Protein AF-A0A496XST9-F1 (afdb_monomer_lite)

Sequence (222 aa):
MSAGLYNLESKEFIEISNGFIIGKGDEVDLSVAGEVEQKQAQFHVLDTGTYLLNLKTKNDVLVNMKRLPERFIIPLEDYSLVTIGEDSFIFSLHGTPKNFKINEIIESYQESAASDYDPEKLKTANLIQDEIDKLNSGLPDYLKNAEDIKVQVNDLLAKRKTYEEQIKKIGSEIEDLKEKFEANKEEINPIAKAIKAKKKDLAKILKELSHETGSSKLELDL

Foldseek 3Di:
DDAADAADPVQAGDDDPDDDFDDRDQKGFDFDDDPDTDGQWMWGQDPVAIKIFGCDDPWFWDWQNHTADHRDMDGDDAQIWIDTHHDIYGDHDDHDDDPDDPVNVVVVCVVVCVVPDDVVVVVVVVVVVVVVVVVVVCVVVVVVVVVVVVVVVVVVVVVVVVVVVVVVVVVVVVVVVVVVVVVVVVVVVVVVVVVVVVVVVVVVVVVVVCVVVVPPDDDDPD

Structure (mmCIF, N/CA/C/O backbone):
data_AF-A0A496XST9-F1
#
_entry.id   AF-A0A496XST9-F1
#
loop_
_atom_site.group_PDB
_atom_site.id
_atom_site.type_symbol
_atom_site.label_atom_id
_atom_site.label_alt_id
_atom_site.label_comp_id
_atom_site.label_asym_id
_atom_site.label_entity_id
_atom_site.label_seq_id
_atom_site.pdbx_PDB_ins_code
_atom_site.Cartn_x
_atom_site.Cartn_y
_atom_site.Cartn_z
_atom_site.occupancy
_atom_site.B_iso_or_equiv
_atom_site.auth_seq_id
_atom_site.auth_comp_id
_atom_site.auth_asym_id
_atom_site.auth_atom_id
_atom_site.pdbx_PDB_model_num
ATOM 1 N N . MET A 1 1 ? 14.292 12.100 -45.222 1.00 28.16 1 MET A N 1
ATOM 2 C CA . MET A 1 1 ? 15.593 11.545 -44.801 1.00 28.16 1 MET A CA 1
ATOM 3 C C . MET A 1 1 ? 16.566 11.777 -45.937 1.00 28.16 1 MET A C 1
ATOM 5 O O . MET A 1 1 ? 16.327 11.274 -47.027 1.00 28.16 1 MET A O 1
ATOM 9 N N . SER A 1 2 ? 17.577 12.604 -45.711 1.00 28.83 2 SER A N 1
ATOM 10 C CA . SER A 1 2 ? 18.656 12.916 -46.651 1.00 28.83 2 SER A CA 1
ATOM 11 C C . SER A 1 2 ? 19.949 12.285 -46.125 1.00 28.83 2 SER A C 1
ATOM 13 O O . SER A 1 2 ? 20.205 12.315 -44.923 1.00 28.83 2 SER A O 1
ATOM 15 N N . ALA A 1 3 ? 20.730 11.669 -47.013 1.00 29.78 3 ALA A N 1
ATOM 16 C CA . ALA A 1 3 ? 22.009 11.030 -46.701 1.00 29.78 3 ALA A CA 1
ATOM 17 C C . ALA A 1 3 ? 23.140 11.778 -47.422 1.00 29.78 3 ALA A C 1
ATOM 19 O O . ALA A 1 3 ? 22.961 12.183 -48.571 1.00 29.78 3 ALA A O 1
ATOM 20 N N . GLY A 1 4 ? 24.272 11.976 -46.745 1.00 36.62 4 GLY A N 1
ATOM 21 C CA . GLY A 1 4 ? 25.483 12.593 -47.296 1.00 36.62 4 GLY A CA 1
ATOM 22 C C . GLY A 1 4 ? 26.640 11.592 -47.366 1.00 36.62 4 GLY A C 1
ATOM 23 O O . GLY A 1 4 ? 26.646 10.609 -46.630 1.00 36.62 4 GLY A O 1
ATOM 24 N N . LEU A 1 5 ? 27.608 11.838 -48.253 1.00 37.28 5 LEU A N 1
ATOM 25 C CA . LEU A 1 5 ? 28.768 10.968 -48.494 1.00 37.28 5 LEU A CA 1
ATOM 26 C C . LEU A 1 5 ? 30.071 11.773 -48.449 1.00 37.28 5 LEU A C 1
ATOM 28 O O . LEU A 1 5 ? 30.187 12.768 -49.158 1.00 37.28 5 LEU A O 1
ATOM 32 N N . TYR A 1 6 ? 31.036 11.318 -47.642 1.00 38.25 6 TYR A N 1
ATOM 33 C CA . TYR A 1 6 ? 32.408 11.839 -47.559 1.00 38.25 6 TYR A CA 1
ATOM 34 C C . TYR A 1 6 ? 33.300 11.271 -48.673 1.00 38.25 6 TYR A C 1
ATOM 36 O O . TYR A 1 6 ? 32.964 10.268 -49.301 1.00 38.25 6 TYR A O 1
ATOM 44 N N . ASN A 1 7 ? 34.439 11.915 -48.937 1.00 39.34 7 ASN A N 1
ATOM 45 C CA . ASN A 1 7 ? 35.528 11.337 -49.720 1.00 39.34 7 ASN A CA 1
ATOM 46 C C . ASN A 1 7 ? 36.900 11.688 -49.106 1.00 39.34 7 ASN A C 1
ATOM 48 O O . ASN A 1 7 ? 37.395 12.809 -49.226 1.00 39.34 7 ASN A O 1
ATOM 52 N N . LEU A 1 8 ? 37.526 10.674 -48.499 1.00 38.12 8 LEU A N 1
ATOM 53 C CA . LEU A 1 8 ? 38.849 10.716 -47.862 1.00 38.12 8 LEU A CA 1
ATOM 54 C C . LEU A 1 8 ? 40.034 11.006 -48.778 1.00 38.12 8 LEU A C 1
ATOM 56 O O . LEU A 1 8 ? 40.987 11.618 -48.306 1.00 38.12 8 LEU A O 1
ATOM 60 N N . GLU A 1 9 ? 40.024 10.614 -50.049 1.00 35.72 9 GLU A N 1
ATOM 61 C CA . GLU A 1 9 ? 41.247 10.714 -50.856 1.00 35.72 9 GLU A CA 1
ATOM 62 C C . GLU A 1 9 ? 41.509 12.120 -51.390 1.00 35.72 9 GLU A C 1
ATOM 64 O O . GLU A 1 9 ? 42.663 12.533 -51.478 1.00 35.72 9 GLU A O 1
ATOM 69 N N . SER A 1 10 ? 40.466 12.879 -51.726 1.00 40.47 10 SER A N 1
ATOM 70 C CA . SER A 1 10 ? 40.647 14.243 -52.239 1.00 40.47 10 SER A CA 1
ATOM 71 C C . SER A 1 10 ? 40.465 15.324 -51.178 1.00 40.47 10 SER A C 1
ATOM 73 O O . SER A 1 10 ? 40.676 16.492 -51.488 1.00 40.47 10 SER A O 1
ATOM 75 N N . LYS A 1 11 ? 40.060 14.964 -49.948 1.00 41.53 11 LYS A N 1
ATOM 76 C CA . LYS A 1 11 ? 39.541 15.913 -48.943 1.00 41.53 11 LYS A CA 1
ATOM 77 C C . LYS A 1 11 ? 38.477 16.862 -49.531 1.00 41.53 11 LYS A C 1
ATOM 79 O O . LYS A 1 11 ? 38.367 18.018 -49.127 1.00 41.53 11 LYS A O 1
ATOM 84 N N . GLU A 1 12 ? 37.708 16.391 -50.514 1.00 36.72 12 GLU A N 1
ATOM 85 C CA . GLU A 1 12 ? 36.689 17.177 -51.215 1.00 36.72 12 GLU A CA 1
ATOM 86 C C . GLU A 1 12 ? 35.392 16.380 -51.343 1.00 36.72 12 GLU A C 1
ATOM 88 O O . GLU A 1 12 ? 35.401 15.187 -51.643 1.00 36.72 12 GLU A O 1
ATOM 93 N N . PHE A 1 13 ? 34.270 17.073 -51.169 1.00 50.44 13 PHE A N 1
ATOM 94 C CA . PHE A 1 13 ? 32.920 16.534 -51.298 1.00 50.44 13 PHE A CA 1
ATOM 95 C C . PHE A 1 13 ? 32.220 17.104 -52.533 1.00 50.44 13 PHE A C 1
ATOM 97 O O . PHE A 1 13 ? 32.500 18.231 -52.941 1.00 50.44 13 PHE A O 1
ATOM 104 N N . ILE A 1 14 ? 31.285 16.338 -53.104 1.00 40.72 14 ILE A N 1
ATOM 105 C CA . ILE A 1 14 ? 30.553 16.672 -54.335 1.00 40.72 14 ILE A CA 1
ATOM 106 C C . ILE A 1 14 ? 29.081 16.967 -54.011 1.00 40.72 14 ILE A C 1
ATOM 108 O O . ILE A 1 14 ? 28.437 16.229 -53.269 1.00 40.72 14 ILE A O 1
ATOM 112 N N . GLU A 1 15 ? 28.558 18.046 -54.593 1.00 37.59 15 GLU A N 1
ATOM 113 C CA . GLU A 1 15 ? 27.173 18.506 -54.460 1.00 37.59 15 GLU A CA 1
ATOM 114 C C . GLU A 1 15 ? 26.175 17.546 -55.132 1.00 37.59 15 GLU A C 1
ATOM 116 O O . GLU A 1 15 ? 26.321 17.208 -56.308 1.00 37.59 15 GLU A O 1
ATOM 121 N N . ILE A 1 16 ? 25.109 17.169 -54.416 1.00 39.38 16 ILE A N 1
ATOM 122 C CA . ILE A 1 16 ? 23.887 16.628 -55.022 1.00 39.38 16 ILE A CA 1
ATOM 123 C C . ILE A 1 16 ? 22.711 17.451 -54.494 1.00 39.38 16 ILE A C 1
ATOM 125 O O . ILE A 1 16 ? 22.547 17.648 -53.293 1.00 39.38 16 ILE A O 1
ATOM 129 N N . SER A 1 17 ? 21.926 17.993 -55.414 1.00 32.75 17 SER A N 1
ATOM 130 C CA . SER A 1 17 ? 20.903 19.010 -55.187 1.00 32.75 17 SER A CA 1
ATOM 131 C C . SER A 1 17 ? 19.841 18.564 -54.167 1.00 32.75 17 SER A C 1
ATOM 1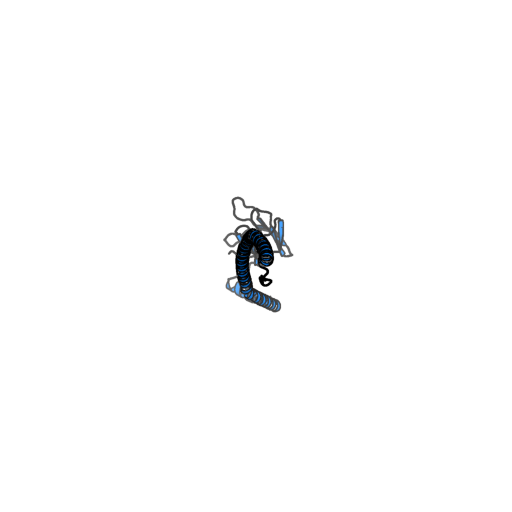33 O O . SER A 1 17 ? 19.004 17.734 -54.512 1.00 32.75 17 SER A O 1
ATOM 135 N N . ASN A 1 18 ? 19.901 19.082 -52.926 1.00 31.33 18 ASN A N 1
ATOM 136 C CA . ASN A 1 18 ? 18.793 19.304 -51.962 1.00 31.33 18 ASN A CA 1
ATOM 137 C C . ASN A 1 18 ? 19.301 19.601 -50.524 1.00 31.33 18 ASN A C 1
ATOM 139 O O . ASN A 1 18 ? 18.927 18.921 -49.572 1.00 31.33 18 ASN A O 1
ATOM 143 N N . GLY A 1 19 ? 20.106 20.658 -50.355 1.00 34.69 19 GLY A N 1
ATOM 144 C CA . GLY A 1 19 ? 20.345 21.268 -49.034 1.00 34.69 19 GLY A CA 1
ATOM 145 C C . GLY A 1 19 ? 21.447 20.625 -48.186 1.00 34.69 19 GLY A C 1
ATOM 146 O O . GLY A 1 19 ? 21.177 20.099 -47.112 1.00 34.69 19 GLY A O 1
ATOM 147 N N . PHE A 1 20 ? 22.699 20.722 -48.636 1.00 41.59 20 PHE A N 1
ATOM 148 C CA . PHE A 1 20 ? 23.878 20.251 -47.899 1.00 41.59 20 PHE A CA 1
ATOM 149 C C . PHE A 1 20 ? 24.873 21.395 -47.654 1.00 41.59 20 PHE A C 1
ATOM 151 O O . PHE A 1 20 ? 24.931 22.341 -48.440 1.00 41.59 20 PHE A O 1
ATOM 158 N N . ILE A 1 21 ? 25.656 21.305 -46.572 1.00 41.12 21 ILE A N 1
ATOM 159 C CA . ILE A 1 21 ? 26.628 22.330 -46.156 1.00 41.12 21 ILE A CA 1
ATOM 160 C C . ILE A 1 21 ? 28.059 21.907 -46.494 1.00 41.12 21 ILE A C 1
ATOM 162 O O . ILE A 1 21 ? 28.440 20.749 -46.344 1.00 41.12 21 ILE A O 1
ATOM 166 N N . ILE A 1 22 ? 28.817 22.895 -46.975 1.00 41.94 22 ILE A N 1
ATOM 167 C CA . ILE A 1 22 ? 30.141 22.829 -47.600 1.00 41.94 22 ILE A CA 1
ATOM 168 C C . ILE A 1 22 ? 31.227 23.212 -46.585 1.00 41.94 22 ILE A C 1
ATOM 170 O O . ILE A 1 22 ? 31.054 24.171 -45.835 1.00 41.94 22 ILE A O 1
ATOM 174 N N . GLY A 1 23 ? 32.405 22.586 -46.663 1.00 35.81 23 GLY A N 1
ATOM 175 C CA . GLY A 1 23 ? 33.640 23.190 -46.156 1.00 35.81 23 GLY A CA 1
ATOM 176 C C . GLY A 1 23 ? 34.895 22.626 -46.827 1.00 35.81 23 GLY A C 1
ATOM 177 O O . GLY A 1 23 ? 34.955 21.445 -47.157 1.00 35.81 23 GLY A O 1
ATOM 178 N N . LYS A 1 24 ? 35.884 23.496 -47.066 1.00 35.47 24 LYS A N 1
ATOM 179 C CA . LYS A 1 24 ? 37.247 23.144 -47.492 1.00 35.47 24 LYS A CA 1
ATOM 180 C C . LYS A 1 24 ? 38.146 23.128 -46.257 1.00 35.47 24 LYS A C 1
ATOM 182 O O . LYS A 1 24 ? 38.337 24.184 -45.659 1.00 35.47 24 LYS A O 1
ATOM 187 N N . GLY A 1 25 ? 38.750 21.983 -45.945 1.00 46.56 25 GLY A N 1
ATOM 188 C CA . GLY A 1 25 ? 39.753 21.847 -44.883 1.00 46.56 25 GLY A CA 1
ATOM 189 C C . GLY A 1 25 ? 39.414 20.767 -43.858 1.00 46.56 25 GLY A C 1
ATOM 190 O O . GLY A 1 25 ? 38.419 20.062 -43.993 1.00 46.56 25 GLY A O 1
ATOM 191 N N . ASP A 1 26 ? 40.253 20.657 -42.828 1.00 48.06 26 ASP A N 1
ATOM 192 C CA . ASP A 1 26 ? 40.080 19.718 -41.708 1.00 48.06 26 ASP A CA 1
ATOM 193 C C . ASP A 1 26 ? 38.918 20.131 -40.769 1.00 48.06 26 ASP A C 1
ATOM 195 O O . ASP A 1 26 ? 38.627 19.448 -39.788 1.00 48.06 26 ASP A O 1
ATOM 199 N N . GLU A 1 27 ? 38.224 21.235 -41.083 1.00 51.59 27 GLU A N 1
ATOM 200 C CA . GLU A 1 27 ? 37.068 21.748 -40.350 1.00 51.59 27 GLU A CA 1
ATOM 201 C C . GLU A 1 27 ? 35.921 22.155 -41.293 1.00 51.59 27 GLU A C 1
ATOM 203 O O . GLU A 1 27 ? 36.142 22.794 -42.326 1.00 51.59 27 GLU A O 1
ATOM 208 N N . VAL A 1 28 ? 34.679 21.831 -40.916 1.00 59.75 28 VAL A N 1
ATOM 209 C CA . VAL A 1 28 ? 33.458 22.263 -41.622 1.00 59.75 28 VAL A CA 1
ATOM 210 C C . VAL A 1 28 ? 32.441 22.803 -40.625 1.00 59.75 28 VAL A C 1
ATOM 212 O O . VAL A 1 28 ? 32.070 22.113 -39.677 1.00 59.75 28 VAL A O 1
ATOM 215 N N . ASP A 1 29 ? 31.956 24.021 -40.857 1.00 59.69 29 ASP A N 1
ATOM 216 C CA . ASP A 1 29 ? 30.912 24.633 -40.034 1.00 59.69 29 ASP A CA 1
ATOM 217 C C . ASP A 1 29 ? 29.521 24.197 -40.497 1.00 59.69 29 ASP A C 1
ATOM 219 O O . ASP A 1 29 ? 29.204 24.269 -41.681 1.00 59.69 29 ASP A O 1
ATOM 223 N N . LEU A 1 30 ? 28.661 23.819 -39.556 1.00 59.56 30 LEU A N 1
ATOM 224 C CA . LEU A 1 30 ? 27.255 23.514 -39.787 1.00 59.56 30 LEU A CA 1
ATOM 225 C C . LEU A 1 30 ? 26.373 24.676 -39.347 1.00 59.56 30 LEU A C 1
ATOM 227 O O . LEU A 1 30 ? 26.425 25.125 -38.199 1.00 59.56 30 LEU A O 1
ATOM 231 N N . SER A 1 31 ? 25.528 25.129 -40.264 1.00 55.69 31 SER A N 1
ATOM 232 C CA . SER A 1 31 ? 24.522 26.169 -40.043 1.00 55.69 31 SER A CA 1
ATOM 233 C C . SER A 1 31 ? 23.127 25.599 -40.306 1.00 55.69 31 SER A C 1
ATOM 235 O O . SER A 1 31 ? 22.985 24.583 -40.968 1.00 55.69 31 SER A O 1
ATOM 237 N N . VAL A 1 32 ? 22.083 26.221 -39.774 1.00 54.41 32 VAL A N 1
ATOM 238 C CA . VAL A 1 32 ? 20.689 25.872 -40.099 1.00 54.41 32 VAL A CA 1
ATOM 239 C C . VAL A 1 32 ? 20.029 27.119 -40.676 1.00 54.41 32 VAL A C 1
ATOM 241 O O . VAL A 1 32 ? 20.374 28.233 -40.271 1.00 54.41 32 VAL A O 1
ATOM 244 N N . ALA A 1 33 ? 19.117 26.949 -41.634 1.00 45.56 33 ALA A N 1
ATOM 245 C CA . ALA A 1 33 ? 18.432 28.063 -42.283 1.00 45.56 33 ALA A CA 1
ATOM 246 C C . ALA A 1 33 ? 17.560 28.848 -41.277 1.00 45.56 33 ALA A C 1
ATOM 248 O O . ALA A 1 33 ? 16.730 28.274 -40.576 1.00 45.56 33 ALA A O 1
ATOM 249 N N . GLY A 1 34 ? 17.740 30.172 -41.214 1.00 46.75 34 GLY A N 1
ATOM 250 C CA . GLY A 1 34 ? 17.009 31.092 -40.332 1.00 46.75 34 GLY A CA 1
ATOM 251 C C . GLY A 1 34 ? 17.346 32.563 -40.625 1.00 46.75 34 GLY A C 1
ATOM 252 O O . GLY A 1 34 ? 18.190 32.834 -41.474 1.00 46.75 34 GLY A O 1
ATOM 253 N N . GLU A 1 35 ? 16.708 33.523 -39.933 1.00 39.31 35 GLU A N 1
ATOM 254 C CA . GLU A 1 35 ? 16.873 34.979 -40.188 1.00 39.31 35 GLU A CA 1
ATOM 255 C C . GLU A 1 35 ? 18.328 35.485 -40.087 1.00 39.31 35 GLU A C 1
ATOM 257 O O . GLU A 1 35 ? 18.661 36.522 -40.658 1.00 39.31 35 GLU A O 1
ATOM 262 N N . VAL A 1 36 ? 19.203 34.749 -39.392 1.00 46.97 36 VAL A N 1
ATOM 263 C CA . VAL A 1 36 ? 20.659 34.942 -39.394 1.00 46.97 36 VAL A CA 1
ATOM 264 C C . VAL A 1 36 ? 21.316 33.562 -39.360 1.00 46.97 36 VAL A C 1
ATOM 266 O O . VAL A 1 36 ? 21.129 32.826 -38.390 1.00 46.97 36 VAL A O 1
ATOM 269 N N . GLU A 1 37 ? 22.101 33.215 -40.382 1.00 51.19 37 GLU A N 1
ATOM 270 C CA . GLU A 1 37 ? 22.932 32.005 -40.375 1.00 51.19 37 GLU A CA 1
ATOM 271 C C . GLU A 1 37 ? 23.933 32.081 -39.213 1.00 51.19 37 GLU A C 1
ATOM 273 O O . GLU A 1 37 ? 24.899 32.846 -39.231 1.00 51.19 37 GLU A O 1
ATOM 278 N N . GLN A 1 38 ? 23.681 31.309 -38.158 1.00 57.97 38 GLN A N 1
ATOM 279 C CA . GLN A 1 38 ? 24.600 31.155 -37.035 1.00 57.97 38 GLN A CA 1
ATOM 280 C C . GLN A 1 38 ? 25.181 29.748 -37.061 1.00 57.97 38 GLN A C 1
ATOM 282 O O . GLN A 1 38 ? 24.427 28.775 -37.065 1.00 57.97 38 GLN A O 1
ATOM 287 N N . LYS A 1 39 ? 26.512 29.653 -37.023 1.00 65.81 39 LYS A N 1
ATOM 288 C CA . LYS A 1 39 ? 27.258 28.391 -36.941 1.00 65.81 39 LYS A CA 1
ATOM 289 C C . LYS A 1 39 ? 26.876 27.648 -35.658 1.00 65.81 39 LYS A C 1
ATOM 291 O O . LYS A 1 39 ? 27.183 28.132 -34.573 1.00 65.81 39 LYS A O 1
ATOM 296 N N . GLN A 1 40 ? 26.189 26.515 -35.783 1.00 66.81 40 GLN A N 1
ATOM 297 C CA . GLN A 1 40 ? 25.640 25.736 -34.665 1.00 66.81 40 GLN A CA 1
ATOM 298 C C . GLN A 1 40 ? 26.615 24.667 -34.168 1.00 66.81 40 GLN A C 1
ATOM 300 O O . GLN A 1 40 ? 26.783 24.462 -32.966 1.00 66.81 40 GLN A O 1
ATOM 305 N N . ALA A 1 41 ? 27.284 23.996 -35.096 1.00 70.31 41 ALA A N 1
ATOM 306 C CA . ALA A 1 41 ? 28.238 22.944 -34.793 1.00 70.31 41 ALA A CA 1
ATOM 307 C C . ALA A 1 41 ? 29.383 22.966 -35.805 1.00 70.31 41 ALA A C 1
ATOM 309 O O . ALA A 1 41 ? 29.272 23.594 -36.855 1.00 70.31 41 ALA A O 1
ATOM 310 N N . GLN A 1 42 ? 30.478 22.290 -35.484 1.00 72.12 42 GLN A N 1
ATOM 311 C CA . GLN A 1 42 ? 31.639 22.183 -36.356 1.00 72.12 42 GLN A CA 1
ATOM 312 C C . GLN A 1 42 ? 32.116 20.738 -36.400 1.00 72.12 42 GLN A C 1
ATOM 314 O O . GLN A 1 42 ? 32.277 20.112 -35.352 1.00 72.12 42 GLN A O 1
ATOM 319 N N . PHE A 1 43 ? 32.352 20.210 -37.596 1.00 71.06 43 PHE A N 1
ATOM 320 C CA . PHE A 1 43 ? 33.072 18.955 -37.755 1.00 71.06 43 PHE A CA 1
ATOM 321 C C . PHE A 1 43 ? 34.563 19.211 -37.771 1.00 71.06 43 PHE A C 1
ATOM 323 O O . PHE A 1 43 ? 35.014 20.099 -38.489 1.00 71.06 43 PHE A O 1
ATOM 330 N N . HIS A 1 44 ? 35.311 18.406 -37.027 1.00 61.84 44 HIS A N 1
ATOM 331 C CA . HIS A 1 44 ? 36.767 18.340 -37.074 1.00 61.84 44 HIS A CA 1
ATOM 332 C C . HIS A 1 44 ? 37.155 16.972 -37.614 1.00 61.84 44 HIS A C 1
ATOM 334 O O . HIS A 1 44 ? 36.805 15.954 -37.019 1.00 61.84 44 HIS A O 1
ATOM 340 N N . VAL A 1 45 ? 37.868 16.935 -38.731 1.00 61.56 45 VAL A N 1
ATOM 341 C CA . VAL A 1 45 ? 38.394 15.699 -39.310 1.00 61.56 45 VAL A CA 1
ATOM 342 C C . VAL A 1 45 ? 39.886 15.655 -39.023 1.00 61.56 45 VAL A C 1
ATOM 344 O O . VAL A 1 45 ? 40.660 16.428 -39.576 1.00 61.56 45 VAL A O 1
ATOM 347 N N . LEU A 1 46 ? 40.285 14.754 -38.133 1.00 56.47 46 LEU A N 1
ATOM 348 C CA . LEU A 1 46 ? 41.676 14.512 -37.768 1.00 56.47 46 LEU A CA 1
ATOM 349 C C . LEU A 1 46 ? 42.106 13.135 -38.284 1.00 56.47 46 LEU A C 1
ATOM 351 O O . LEU A 1 46 ? 41.270 12.267 -38.530 1.00 56.47 46 LEU A O 1
ATOM 355 N N . ASP A 1 47 ? 43.415 12.884 -38.336 1.00 51.62 47 ASP A N 1
ATOM 356 C CA . ASP A 1 47 ? 43.961 11.556 -38.672 1.00 51.62 47 ASP A CA 1
ATOM 357 C C . ASP A 1 47 ? 43.462 10.450 -37.718 1.00 51.62 47 ASP A C 1
ATOM 359 O O . ASP A 1 47 ? 43.479 9.267 -38.046 1.00 51.62 47 ASP A O 1
ATOM 363 N N . THR A 1 48 ? 43.011 10.836 -36.519 1.00 50.81 48 THR A N 1
ATOM 364 C CA . THR A 1 48 ? 42.485 9.937 -35.485 1.00 50.81 48 THR A CA 1
ATOM 365 C C . THR A 1 48 ? 40.976 9.708 -35.567 1.00 50.81 48 THR A C 1
ATOM 367 O O . THR A 1 48 ? 40.458 8.898 -34.802 1.00 50.81 48 THR A O 1
ATOM 370 N N . GLY A 1 49 ? 40.259 10.411 -36.448 1.00 60.19 49 GLY A N 1
ATOM 371 C CA . GLY A 1 49 ? 38.813 10.280 -36.610 1.00 60.19 49 GLY A CA 1
ATOM 372 C C . GLY A 1 49 ? 38.101 11.605 -36.872 1.00 60.19 49 GLY A C 1
ATOM 373 O O . GLY A 1 49 ? 38.711 12.672 -36.925 1.00 60.19 49 GLY A O 1
ATOM 374 N N . THR A 1 50 ? 36.780 11.527 -37.024 1.00 66.69 50 THR A N 1
ATOM 375 C CA . THR A 1 50 ? 35.922 12.711 -37.156 1.00 66.69 50 THR A CA 1
ATOM 376 C C . THR A 1 50 ? 35.254 13.024 -35.828 1.00 66.69 50 THR A C 1
ATOM 378 O O . THR A 1 50 ? 34.802 12.128 -35.119 1.00 66.69 50 THR A O 1
ATOM 381 N N . TYR A 1 51 ? 35.171 14.305 -35.501 1.00 70.44 51 TYR A N 1
ATOM 382 C CA . TYR A 1 51 ? 34.615 14.806 -34.258 1.00 70.44 51 TYR A CA 1
ATOM 383 C C . TYR A 1 51 ? 33.591 15.900 -34.542 1.00 70.44 51 TYR A C 1
ATOM 385 O O . TYR A 1 51 ? 33.705 16.624 -35.528 1.00 70.44 51 TYR A O 1
ATOM 393 N N . LEU A 1 52 ? 32.604 16.041 -33.662 1.00 77.50 52 LEU A N 1
ATOM 394 C CA . LEU A 1 52 ? 31.616 17.112 -33.696 1.00 77.50 52 LEU A CA 1
ATOM 395 C C . LEU A 1 52 ? 31.761 17.987 -32.460 1.00 77.50 52 LEU A C 1
ATOM 397 O O . LEU A 1 52 ? 31.635 17.504 -31.334 1.00 77.50 52 LEU A O 1
ATOM 401 N N . LEU A 1 53 ? 31.980 19.276 -32.683 1.00 76.06 53 LEU A N 1
ATOM 402 C CA . LEU A 1 53 ? 32.016 20.314 -31.667 1.00 76.06 53 LEU A CA 1
ATOM 403 C C . LEU A 1 53 ? 30.700 21.097 -31.678 1.00 76.06 53 LEU A C 1
ATOM 405 O O . LEU A 1 53 ? 30.313 21.663 -32.699 1.00 76.06 53 LEU A O 1
ATOM 409 N N . ASN A 1 54 ? 30.037 21.197 -30.526 1.00 82.06 54 ASN A N 1
ATOM 410 C CA . ASN A 1 54 ? 28.913 22.119 -30.349 1.00 82.06 54 ASN A CA 1
ATOM 411 C C . ASN A 1 54 ? 29.438 23.549 -30.111 1.00 82.06 54 ASN A C 1
ATOM 413 O O . ASN A 1 54 ? 30.057 23.819 -29.078 1.00 82.06 54 ASN A O 1
ATOM 417 N N . LEU A 1 55 ? 29.159 24.487 -31.022 1.00 75.12 55 LEU A N 1
ATOM 418 C CA . LEU A 1 55 ? 29.703 25.853 -30.991 1.00 75.12 55 LEU A CA 1
ATOM 419 C C . LEU A 1 55 ? 28.956 26.825 -30.058 1.00 75.12 55 LEU A C 1
ATOM 421 O O . LEU A 1 55 ? 29.278 28.014 -30.044 1.00 75.12 55 LEU A O 1
ATOM 425 N N . LYS A 1 56 ? 28.043 26.325 -29.209 1.00 67.06 56 LYS A N 1
ATOM 426 C CA . LYS A 1 56 ? 27.235 27.106 -28.253 1.00 67.06 56 LYS A CA 1
ATOM 427 C C . LYS A 1 56 ? 26.238 28.019 -28.963 1.00 67.06 56 LYS A C 1
ATOM 429 O O . LYS A 1 56 ? 26.408 29.236 -29.050 1.00 67.06 56 LYS A O 1
ATOM 434 N N . THR A 1 57 ? 25.151 27.418 -29.413 1.00 62.47 57 THR A N 1
ATOM 435 C CA . THR A 1 57 ? 24.059 28.128 -30.073 1.00 62.47 57 THR A CA 1
ATOM 436 C C . THR A 1 57 ? 22.713 27.873 -29.410 1.00 62.47 57 THR A C 1
ATOM 438 O O . THR A 1 57 ? 22.588 27.060 -28.500 1.00 62.47 57 THR A O 1
ATOM 441 N N . LYS A 1 58 ? 21.697 28.644 -29.822 1.00 62.50 58 LYS A N 1
ATOM 442 C CA . LYS A 1 58 ? 20.328 28.538 -29.296 1.00 62.50 58 LYS A CA 1
ATOM 443 C C . LYS A 1 58 ? 19.660 27.195 -29.604 1.00 62.50 58 LYS A C 1
ATOM 445 O O . LYS A 1 58 ? 18.735 26.836 -28.881 1.00 62.50 58 LYS A O 1
ATOM 450 N N . ASN A 1 59 ? 20.088 26.503 -30.660 1.00 65.94 59 ASN A N 1
ATOM 451 C CA . ASN A 1 59 ? 19.481 25.243 -31.068 1.00 65.94 59 ASN A CA 1
ATOM 452 C C . ASN A 1 59 ? 20.231 24.075 -30.438 1.00 65.94 59 ASN A C 1
ATOM 454 O O . ASN A 1 59 ? 21.461 24.068 -30.369 1.00 65.94 59 ASN A O 1
ATOM 458 N N . ASP A 1 60 ? 19.475 23.076 -30.000 1.00 77.00 60 ASP A N 1
ATOM 459 C CA . ASP A 1 60 ? 20.059 21.866 -29.449 1.00 77.00 60 ASP A CA 1
ATOM 460 C C . ASP A 1 60 ? 20.767 21.067 -30.542 1.00 77.00 60 ASP A C 1
ATOM 462 O O . ASP A 1 60 ? 20.224 20.841 -31.624 1.00 77.00 60 ASP A O 1
ATOM 466 N N . VAL A 1 61 ? 21.988 20.632 -30.228 1.00 78.69 61 VAL A N 1
ATOM 467 C CA . VAL A 1 61 ? 22.733 19.645 -31.007 1.00 78.69 61 VAL A CA 1
ATOM 468 C C . VAL A 1 61 ? 22.560 18.308 -30.305 1.00 78.69 61 VAL A C 1
ATOM 470 O O . VAL A 1 61 ? 22.919 18.166 -29.133 1.00 78.69 61 VAL A O 1
ATOM 473 N N . LEU A 1 62 ? 21.993 17.330 -30.999 1.00 79.12 62 LEU A N 1
ATOM 474 C CA . LEU A 1 62 ? 21.848 15.968 -30.517 1.00 79.12 62 LEU A CA 1
ATOM 475 C C . LEU A 1 62 ? 22.679 15.033 -31.385 1.00 79.12 62 LEU A C 1
ATOM 477 O O . LEU A 1 62 ? 22.692 15.151 -32.606 1.00 79.12 62 LEU A O 1
ATOM 481 N N . VAL A 1 63 ? 23.327 14.069 -30.743 1.00 78.12 63 VAL A N 1
ATOM 482 C CA . VAL A 1 63 ? 23.978 12.949 -31.420 1.00 78.12 63 VAL A CA 1
ATOM 483 C C . VAL A 1 63 ? 23.426 11.660 -30.844 1.00 78.12 63 VAL A C 1
ATOM 485 O O . VAL A 1 63 ? 23.411 11.474 -29.627 1.00 78.12 63 VAL A O 1
ATOM 488 N N . ASN A 1 64 ? 22.911 10.791 -31.712 1.00 76.81 64 ASN A N 1
ATOM 489 C CA . ASN A 1 64 ? 22.214 9.559 -31.346 1.00 76.81 64 ASN A CA 1
ATOM 490 C C . ASN A 1 64 ? 21.140 9.814 -30.275 1.00 76.81 64 ASN A C 1
ATOM 492 O O . ASN A 1 64 ? 21.082 9.137 -29.248 1.00 76.81 64 ASN A O 1
ATOM 496 N N . MET A 1 65 ? 20.323 10.851 -30.502 1.00 78.94 65 MET A N 1
ATOM 497 C CA . MET A 1 65 ? 19.254 11.313 -29.604 1.00 78.94 65 MET A CA 1
ATOM 498 C C . MET A 1 65 ? 19.724 11.842 -28.236 1.00 78.94 65 MET A C 1
ATOM 500 O O . MET A 1 65 ? 18.897 12.123 -27.367 1.00 78.94 65 MET A O 1
ATOM 504 N N . LYS A 1 66 ? 21.033 12.020 -28.018 1.00 83.25 66 LYS A N 1
ATOM 505 C CA . LYS A 1 66 ? 21.591 12.590 -26.784 1.00 83.25 66 LYS A CA 1
ATOM 506 C C . LYS A 1 66 ? 22.040 14.023 -27.012 1.00 83.25 66 LYS A C 1
ATOM 508 O O . LYS A 1 66 ? 22.824 14.296 -27.915 1.00 83.25 66 LYS A O 1
ATOM 513 N N . ARG A 1 67 ? 21.576 14.930 -26.152 1.00 86.00 67 ARG A N 1
ATOM 514 C CA . ARG A 1 67 ? 21.964 16.343 -26.189 1.00 86.00 67 ARG A CA 1
ATOM 515 C C . ARG A 1 67 ? 23.459 16.495 -25.901 1.00 86.00 67 ARG A C 1
ATOM 517 O O . ARG A 1 67 ? 23.932 16.076 -24.845 1.00 86.00 67 ARG A O 1
ATOM 524 N N . LEU A 1 68 ? 24.176 17.123 -26.826 1.00 81.62 68 LEU A N 1
ATOM 525 C CA . LEU A 1 68 ? 25.592 17.441 -26.706 1.00 81.62 68 LEU A CA 1
ATOM 526 C C . LEU A 1 68 ? 25.754 18.769 -25.942 1.00 81.62 68 LEU A C 1
ATOM 528 O O . LEU A 1 68 ? 25.224 19.786 -26.400 1.00 81.62 68 LEU A O 1
ATOM 532 N N . PRO A 1 69 ? 26.461 18.806 -24.796 1.00 81.50 69 PRO A N 1
ATOM 533 C CA . PRO A 1 69 ? 26.661 20.044 -24.047 1.00 81.50 69 PRO A CA 1
ATOM 534 C C . PRO A 1 69 ? 27.379 21.127 -24.863 1.00 81.50 69 PRO A C 1
ATOM 536 O O . PRO A 1 69 ? 28.113 20.841 -25.809 1.00 81.50 69 PRO A O 1
ATOM 539 N N . GLU A 1 70 ? 27.185 22.389 -24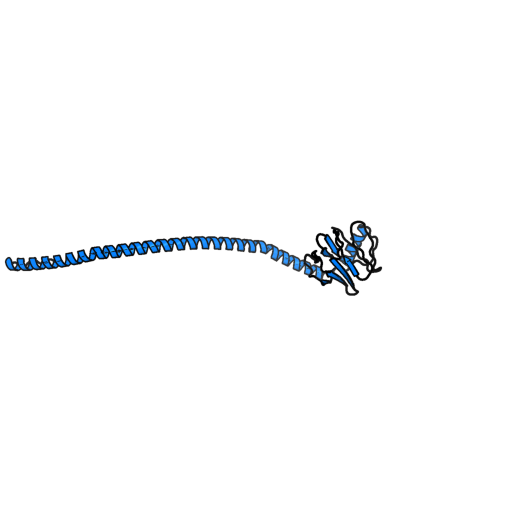.480 1.00 80.50 70 GLU A N 1
ATOM 540 C CA . GLU A 1 70 ? 27.851 23.523 -25.129 1.00 80.50 70 GLU A CA 1
ATOM 541 C C . GLU A 1 70 ? 29.378 23.384 -25.076 1.00 80.50 70 GLU A C 1
ATOM 543 O O . GLU A 1 70 ? 29.937 23.074 -24.022 1.00 80.50 70 GLU A O 1
ATOM 548 N N . ARG A 1 71 ? 30.060 23.685 -26.192 1.00 76.25 71 ARG A N 1
ATOM 549 C CA . ARG A 1 71 ? 31.531 23.623 -26.323 1.00 76.25 71 ARG A CA 1
ATOM 550 C C . ARG A 1 71 ? 32.120 22.245 -26.041 1.00 76.25 71 ARG A C 1
ATOM 552 O O . ARG A 1 71 ? 33.311 22.128 -25.761 1.00 76.25 71 ARG A O 1
ATOM 559 N N . PHE A 1 72 ? 31.286 21.215 -26.111 1.00 76.88 72 PHE A N 1
ATOM 560 C CA . PHE A 1 72 ? 31.707 19.840 -25.965 1.00 76.88 72 PHE A CA 1
ATOM 561 C C . PHE A 1 72 ? 31.990 19.240 -27.338 1.00 76.88 72 PHE A C 1
ATOM 563 O O . PHE A 1 72 ? 31.269 19.511 -28.302 1.00 76.88 72 PHE A O 1
ATOM 570 N N . ILE A 1 73 ? 33.052 18.442 -27.405 1.00 75.31 73 ILE A N 1
ATOM 571 C CA . ILE A 1 73 ? 33.474 17.722 -28.601 1.00 75.31 73 ILE A CA 1
ATOM 572 C C . ILE A 1 73 ? 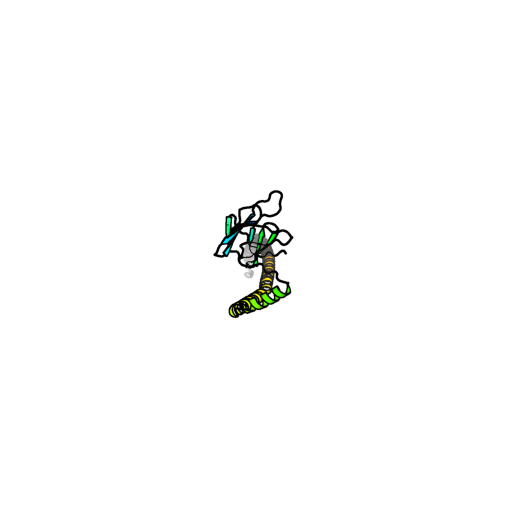33.291 16.228 -28.367 1.00 75.31 73 ILE A C 1
ATOM 574 O O . ILE A 1 73 ? 33.647 15.719 -27.302 1.00 75.31 73 ILE A O 1
ATOM 578 N N . ILE A 1 74 ? 32.728 15.528 -29.346 1.00 77.62 74 ILE A N 1
ATOM 579 C CA . ILE A 1 74 ? 32.597 14.069 -29.308 1.00 77.62 74 ILE A CA 1
ATOM 580 C C . ILE A 1 74 ? 33.093 13.445 -30.605 1.00 77.62 74 ILE A C 1
ATOM 582 O O . ILE A 1 74 ? 32.941 14.064 -31.659 1.00 77.62 74 ILE A O 1
ATOM 586 N N . PRO A 1 75 ? 33.670 12.234 -30.550 1.00 73.62 75 PRO A N 1
ATOM 587 C CA . PRO A 1 75 ? 33.918 11.462 -31.756 1.00 73.62 75 PRO A CA 1
ATOM 588 C C . PRO A 1 75 ? 32.584 11.095 -32.410 1.00 73.62 75 PRO A C 1
ATOM 590 O O . PRO A 1 75 ? 31.598 10.820 -31.719 1.00 73.62 75 PRO A O 1
ATOM 593 N N . LEU A 1 76 ? 32.563 11.092 -33.737 1.00 69.19 76 LEU A N 1
ATOM 594 C CA . LEU A 1 76 ? 31.445 10.593 -34.518 1.00 69.19 76 LEU A CA 1
ATOM 595 C C . LEU A 1 76 ? 31.792 9.253 -35.138 1.00 69.19 76 LEU A C 1
ATOM 597 O O . LEU A 1 76 ? 32.742 9.125 -35.909 1.00 69.19 76 LEU A O 1
ATOM 601 N N . GLU A 1 77 ? 30.977 8.267 -34.794 1.00 74.06 77 GLU A N 1
ATOM 602 C CA . GLU A 1 77 ? 31.014 6.946 -35.401 1.00 74.06 77 GLU A CA 1
ATOM 603 C C . GLU A 1 77 ? 30.251 6.969 -36.725 1.00 74.06 77 GLU A C 1
ATOM 605 O O . GLU A 1 77 ? 29.313 7.758 -36.899 1.00 74.06 77 GLU A O 1
ATOM 610 N N . ASP A 1 78 ? 30.648 6.105 -37.656 1.00 67.69 78 ASP A N 1
ATOM 611 C CA . ASP A 1 78 ? 29.931 5.924 -38.917 1.00 67.69 78 ASP A CA 1
ATOM 612 C C . ASP A 1 78 ? 28.444 5.639 -38.635 1.00 67.69 78 ASP A C 1
ATOM 614 O O . ASP A 1 78 ? 28.097 4.940 -37.682 1.00 67.69 78 ASP A O 1
ATOM 618 N N . TYR A 1 79 ? 27.559 6.235 -39.426 1.00 62.97 79 TYR A N 1
ATOM 619 C CA . TYR A 1 79 ? 26.103 6.221 -39.245 1.00 62.97 79 TYR A CA 1
ATOM 620 C C . TYR A 1 79 ? 25.554 6.924 -37.992 1.00 62.97 79 TYR A C 1
ATOM 622 O O . TYR A 1 79 ? 24.381 6.744 -37.656 1.00 62.97 79 TYR A O 1
ATOM 630 N N . SER A 1 80 ? 26.336 7.777 -37.323 1.00 66.81 80 SER A N 1
ATOM 631 C CA . SER A 1 80 ? 25.812 8.611 -36.231 1.00 66.81 80 SER A CA 1
ATOM 632 C C . SER A 1 80 ? 24.664 9.503 -36.712 1.00 66.81 80 SER A C 1
ATOM 634 O O . SER A 1 80 ? 24.807 10.260 -37.675 1.00 66.81 80 SER A O 1
ATOM 636 N N . LEU A 1 81 ? 23.528 9.455 -36.010 1.00 66.88 81 LEU A N 1
ATOM 637 C CA . LEU A 1 81 ? 22.415 10.373 -36.235 1.00 66.88 81 LEU A CA 1
ATOM 638 C C . LEU A 1 81 ? 22.737 11.700 -35.558 1.00 66.88 81 LEU A C 1
ATOM 640 O O . LEU A 1 81 ? 22.842 11.758 -34.332 1.00 66.88 81 LEU A O 1
ATOM 644 N N . VAL A 1 82 ? 22.856 12.762 -36.341 1.00 71.88 82 VAL A N 1
ATOM 645 C CA . VAL A 1 82 ? 23.079 14.112 -35.833 1.00 71.88 82 VAL A CA 1
ATOM 646 C C . VAL A 1 82 ? 21.834 14.944 -36.106 1.00 71.88 82 VAL A C 1
ATOM 648 O O . VAL A 1 82 ? 21.342 14.999 -37.233 1.00 71.88 82 VAL A O 1
ATOM 651 N N . THR A 1 83 ? 21.332 15.597 -35.065 1.00 70.75 83 THR A N 1
ATOM 652 C CA . THR A 1 83 ? 20.196 16.516 -35.134 1.00 70.75 83 THR A CA 1
ATOM 653 C C . THR A 1 83 ? 20.646 17.888 -34.661 1.00 70.75 83 THR A C 1
ATOM 655 O O . THR A 1 83 ? 21.267 18.007 -33.606 1.00 70.75 83 THR A O 1
ATOM 658 N N . ILE A 1 84 ? 20.339 18.931 -35.425 1.00 70.50 84 ILE A N 1
ATOM 659 C CA . ILE A 1 84 ? 20.629 20.321 -35.070 1.00 70.50 84 ILE A CA 1
ATOM 660 C C . ILE A 1 84 ? 19.342 21.115 -35.246 1.00 70.50 84 ILE A C 1
ATOM 662 O O . ILE A 1 84 ? 18.883 21.331 -36.365 1.00 70.50 84 ILE A O 1
ATOM 666 N N . GLY A 1 85 ? 18.746 21.549 -34.136 1.00 71.19 85 GLY A N 1
ATOM 667 C CA . GLY A 1 85 ? 17.401 22.120 -34.175 1.00 71.19 85 GLY A CA 1
ATOM 668 C C . GLY A 1 85 ? 16.385 21.091 -34.680 1.00 71.19 85 GLY A C 1
ATOM 669 O O . GLY A 1 85 ? 16.200 20.055 -34.047 1.00 71.19 85 GLY A O 1
ATOM 670 N N . GLU A 1 86 ? 15.731 21.378 -35.805 1.00 64.88 86 GLU A N 1
ATOM 671 C CA . GLU A 1 86 ? 14.724 20.495 -36.420 1.00 64.88 86 GLU A CA 1
ATOM 672 C C . GLU A 1 86 ? 15.302 19.593 -37.525 1.00 64.88 86 GLU A C 1
ATOM 674 O O . GLU A 1 86 ? 14.668 18.615 -37.927 1.00 64.88 86 GLU A O 1
ATOM 679 N N . ASP A 1 87 ? 16.522 19.873 -37.985 1.00 59.62 87 ASP A N 1
ATOM 680 C CA . ASP A 1 87 ? 17.155 19.132 -39.070 1.00 59.62 87 ASP A CA 1
ATOM 681 C C . ASP A 1 87 ? 17.911 17.920 -38.538 1.00 59.62 87 ASP A C 1
ATOM 683 O O . ASP A 1 87 ? 18.639 18.003 -37.549 1.00 59.62 87 ASP A O 1
ATOM 687 N N . SER A 1 88 ? 17.754 16.778 -39.208 1.00 61.09 88 SER A N 1
ATOM 688 C CA . SER A 1 88 ? 18.431 15.527 -38.853 1.00 61.09 88 SER A CA 1
ATOM 689 C C . SER A 1 88 ? 19.086 14.888 -40.068 1.00 61.09 88 SER A C 1
ATOM 691 O O . SER A 1 88 ? 18.470 14.782 -41.131 1.00 61.09 88 SER A O 1
ATOM 693 N N . PHE A 1 89 ? 20.314 14.411 -39.896 1.00 61.50 89 PHE A N 1
ATOM 694 C CA . PHE A 1 89 ? 21.092 13.751 -40.938 1.00 61.50 89 PHE A CA 1
ATOM 695 C C . PHE A 1 89 ? 21.945 12.618 -40.357 1.00 61.50 89 PHE A C 1
ATOM 697 O O . PHE A 1 89 ? 22.262 12.591 -39.167 1.00 61.50 89 PHE A O 1
ATOM 704 N N . ILE A 1 90 ? 22.299 11.661 -41.212 1.00 56.12 90 ILE A N 1
ATOM 705 C CA . ILE A 1 90 ? 23.173 10.541 -40.858 1.00 56.12 90 ILE A CA 1
ATOM 706 C C . ILE A 1 90 ? 24.585 10.885 -41.324 1.00 56.12 90 ILE A C 1
ATOM 708 O O . ILE A 1 90 ? 24.800 11.188 -42.499 1.00 56.12 90 ILE A O 1
ATOM 712 N N . PHE A 1 91 ? 25.532 10.860 -40.394 1.00 63.56 91 PHE A N 1
ATOM 713 C CA . PHE A 1 91 ? 26.950 10.993 -40.691 1.00 63.56 91 PHE A CA 1
ATOM 714 C C . PHE A 1 91 ? 27.472 9.700 -41.325 1.00 63.56 91 PHE A C 1
ATOM 716 O O . PHE A 1 91 ? 27.162 8.626 -40.823 1.00 63.56 91 PHE A O 1
ATOM 723 N N . SER A 1 92 ? 28.263 9.788 -42.397 1.00 60.88 92 SER A N 1
ATOM 724 C CA . SER A 1 92 ? 28.907 8.614 -42.991 1.00 60.88 92 SER A CA 1
ATOM 725 C C . SER A 1 92 ? 30.346 8.887 -43.422 1.00 60.88 92 SER A C 1
ATOM 727 O O . SER A 1 92 ? 30.645 9.923 -44.023 1.00 60.88 92 SER A O 1
ATOM 729 N N . LEU A 1 93 ? 31.233 7.941 -43.115 1.00 58.47 93 LEU A N 1
ATOM 730 C CA . LEU A 1 93 ? 32.681 8.034 -43.286 1.00 58.47 93 LEU A CA 1
ATOM 731 C C . LEU A 1 93 ? 33.124 7.174 -44.480 1.00 58.47 93 LEU A C 1
ATOM 733 O O . LEU A 1 93 ? 33.788 6.154 -44.330 1.00 58.47 93 LEU A O 1
ATOM 737 N N . HIS A 1 94 ? 32.735 7.564 -45.695 1.00 52.75 94 HIS A N 1
ATOM 738 C CA . HIS A 1 94 ? 33.183 6.875 -46.910 1.00 52.75 94 HIS A CA 1
ATOM 739 C C . HIS A 1 94 ? 34.348 7.605 -47.590 1.00 52.75 94 HIS A C 1
ATOM 741 O O . HIS A 1 94 ? 34.431 8.827 -47.606 1.00 52.75 94 HIS A O 1
ATOM 747 N N . GLY A 1 95 ? 35.322 6.841 -48.086 1.00 38.47 95 GLY A N 1
ATOM 748 C CA . GLY A 1 95 ? 36.487 7.326 -48.825 1.00 38.47 95 GLY A CA 1
ATOM 749 C C . GLY A 1 95 ? 36.323 7.059 -50.317 1.00 38.47 95 GLY A C 1
ATOM 750 O O . GLY A 1 95 ? 35.993 5.940 -50.686 1.00 38.47 95 GLY A O 1
ATOM 751 N N . THR A 1 96 ? 36.581 8.063 -51.161 1.00 31.02 96 THR A N 1
ATOM 752 C CA . THR A 1 96 ? 36.390 8.129 -52.631 1.00 31.02 96 THR A CA 1
ATOM 753 C C . THR A 1 96 ? 34.962 8.138 -53.185 1.00 31.02 96 THR A C 1
ATOM 755 O O . THR A 1 96 ? 34.193 7.214 -52.928 1.00 31.02 96 THR A O 1
ATOM 758 N N . PRO A 1 97 ? 34.594 9.113 -54.049 1.00 32.44 97 PRO A N 1
ATOM 759 C CA . PRO A 1 97 ? 33.294 9.167 -54.686 1.00 32.44 97 PRO A CA 1
ATOM 760 C C . PRO A 1 97 ? 33.407 8.364 -55.984 1.00 32.44 97 PRO A C 1
ATOM 762 O O . PRO A 1 97 ? 33.766 8.892 -57.039 1.00 32.44 97 PRO A O 1
ATOM 765 N N . LYS A 1 98 ? 33.152 7.060 -55.925 1.00 30.14 98 LYS A N 1
ATOM 766 C CA . LYS A 1 98 ? 32.885 6.305 -57.151 1.00 30.14 98 LYS A CA 1
ATOM 767 C C . LYS A 1 98 ? 31.419 6.510 -57.518 1.00 30.14 98 LYS A C 1
ATOM 769 O O . LYS A 1 98 ? 30.537 6.431 -56.671 1.00 30.14 98 LYS A O 1
ATOM 774 N N . ASN A 1 99 ? 31.167 6.820 -58.788 1.00 29.55 99 ASN A N 1
ATOM 775 C CA . ASN A 1 99 ? 29.819 6.853 -59.349 1.00 29.55 99 ASN A CA 1
ATOM 776 C C . ASN A 1 99 ? 29.260 5.431 -59.302 1.00 29.55 99 ASN A C 1
ATOM 778 O O . ASN A 1 99 ? 29.528 4.639 -60.202 1.00 29.55 99 ASN A O 1
ATOM 782 N N . PHE A 1 100 ? 28.527 5.097 -58.249 1.00 32.28 100 PHE A N 1
ATOM 783 C CA . PHE A 1 100 ? 27.908 3.791 -58.149 1.00 32.28 100 PHE A CA 1
ATOM 784 C C . PHE A 1 100 ? 26.514 3.832 -58.764 1.00 32.28 100 PHE A C 1
ATOM 786 O O . PHE A 1 100 ? 25.665 4.649 -58.395 1.00 32.28 100 PHE A O 1
ATOM 793 N N . LYS A 1 101 ? 26.240 2.906 -59.683 1.00 37.66 101 LYS A N 1
ATOM 794 C CA . LYS A 1 101 ? 24.852 2.542 -59.974 1.00 37.66 101 LYS A CA 1
ATOM 795 C C . LYS A 1 101 ? 24.307 1.807 -58.752 1.00 37.66 101 LYS A C 1
ATOM 797 O O . LYS A 1 101 ? 25.025 1.023 -58.147 1.00 37.66 101 LYS A O 1
ATOM 802 N N . ILE A 1 102 ? 23.037 2.024 -58.406 1.00 36.16 102 ILE A N 1
ATOM 803 C CA . ILE A 1 102 ? 22.382 1.431 -57.219 1.00 36.16 102 ILE A CA 1
ATOM 804 C C . ILE A 1 102 ? 22.646 -0.084 -57.085 1.00 36.16 102 ILE A C 1
ATOM 806 O O . ILE A 1 102 ? 22.831 -0.574 -55.976 1.00 36.16 102 ILE A O 1
ATOM 810 N N . ASN A 1 103 ? 22.748 -0.812 -58.201 1.00 36.84 103 ASN A N 1
ATOM 811 C CA . ASN A 1 103 ? 23.040 -2.248 -58.196 1.00 36.84 103 ASN A CA 1
ATOM 812 C C . ASN A 1 103 ? 24.489 -2.585 -57.781 1.00 36.84 103 ASN A C 1
ATOM 814 O O . ASN A 1 103 ? 24.698 -3.573 -57.091 1.00 36.84 103 ASN A O 1
ATOM 818 N N . GLU A 1 104 ? 25.469 -1.743 -58.114 1.00 36.38 104 GLU A N 1
ATOM 819 C CA . GLU A 1 104 ? 26.877 -1.914 -57.716 1.00 36.38 104 GLU A CA 1
ATOM 820 C C . GLU A 1 104 ? 27.099 -1.543 -56.236 1.00 36.38 104 GLU A C 1
ATOM 822 O O . GLU A 1 104 ? 27.956 -2.125 -55.575 1.00 36.38 104 GLU A O 1
ATOM 827 N N . ILE A 1 105 ? 26.288 -0.627 -55.678 1.00 39.72 105 ILE A N 1
ATOM 828 C CA . ILE A 1 105 ? 26.257 -0.355 -54.226 1.00 39.72 105 ILE A CA 1
ATOM 829 C C . ILE A 1 105 ? 25.807 -1.612 -53.484 1.00 39.72 105 ILE A C 1
ATOM 831 O O . ILE A 1 105 ? 26.476 -2.038 -52.550 1.00 39.72 105 ILE A O 1
ATOM 835 N N . ILE A 1 106 ? 24.710 -2.231 -53.928 1.00 42.31 106 ILE A N 1
ATOM 836 C CA . ILE A 1 106 ? 24.156 -3.442 -53.309 1.00 42.31 106 ILE A CA 1
ATOM 837 C C . ILE A 1 106 ? 25.161 -4.602 -53.368 1.00 42.31 106 ILE A C 1
ATOM 839 O O . ILE A 1 106 ? 25.362 -5.271 -52.357 1.00 42.31 106 ILE A O 1
ATOM 843 N N . GLU A 1 107 ? 25.833 -4.802 -54.503 1.00 41.62 107 GLU A N 1
ATOM 844 C CA . GLU A 1 107 ? 26.865 -5.838 -54.662 1.00 41.62 107 GLU A CA 1
ATOM 845 C C . GLU A 1 107 ? 28.099 -5.560 -53.782 1.00 41.62 107 GLU A C 1
ATOM 847 O O . GLU A 1 107 ? 28.568 -6.458 -53.086 1.00 41.62 107 GLU A O 1
ATOM 852 N N . SER A 1 108 ? 28.559 -4.305 -53.688 1.00 40.28 108 SER A N 1
ATOM 853 C CA . SER A 1 108 ? 29.684 -3.930 -52.814 1.00 40.28 108 SER A CA 1
ATOM 854 C C . SER A 1 108 ? 29.367 -4.021 -51.313 1.00 40.28 108 SER A C 1
ATOM 856 O O . SER A 1 108 ? 30.242 -4.385 -50.531 1.00 40.28 108 SER A O 1
ATOM 858 N N . TYR A 1 109 ? 28.120 -3.754 -50.897 1.00 42.34 109 TYR A N 1
ATOM 859 C CA . TYR A 1 109 ? 27.655 -3.955 -49.517 1.00 42.34 109 TYR A CA 1
ATOM 860 C C . TYR A 1 109 ? 27.538 -5.444 -49.172 1.00 42.34 109 TYR A C 1
ATOM 862 O O . TYR A 1 109 ? 27.771 -5.822 -48.028 1.00 42.34 109 TYR A O 1
ATOM 870 N N . GLN A 1 110 ? 27.198 -6.299 -50.140 1.00 41.66 110 GLN A N 1
ATOM 871 C CA . GLN A 1 110 ? 27.174 -7.751 -49.952 1.00 41.66 110 GLN A CA 1
ATOM 872 C C . GLN A 1 110 ? 28.590 -8.351 -49.894 1.00 41.66 110 GLN A C 1
ATOM 874 O O . GLN A 1 110 ? 28.823 -9.262 -49.102 1.00 41.66 110 GLN A O 1
ATOM 879 N N . GLU A 1 111 ? 29.547 -7.816 -50.660 1.00 44.06 111 GLU A N 1
ATOM 880 C CA . GLU A 1 111 ? 30.958 -8.230 -50.614 1.00 44.06 111 GLU A CA 1
ATOM 881 C C . GLU A 1 111 ? 31.709 -7.690 -49.379 1.00 44.06 111 GLU A C 1
ATOM 883 O O . GLU A 1 111 ? 32.491 -8.425 -48.773 1.00 44.06 111 GLU A O 1
ATOM 888 N N . SER A 1 112 ? 31.449 -6.453 -48.933 1.00 45.84 112 SER A N 1
ATOM 889 C CA . SER A 1 112 ? 32.055 -5.895 -47.710 1.00 45.84 112 SER A CA 1
ATOM 890 C C . SER A 1 112 ? 31.476 -6.519 -46.438 1.00 45.84 112 SER A C 1
ATOM 892 O O . SER A 1 112 ? 32.234 -6.870 -45.532 1.00 45.84 112 SER A O 1
ATOM 894 N N . ALA A 1 113 ? 30.164 -6.787 -46.406 1.00 45.84 113 ALA A N 1
ATOM 895 C CA . ALA A 1 113 ? 29.526 -7.542 -45.330 1.00 45.84 113 ALA A CA 1
ATOM 896 C C . ALA A 1 113 ? 30.032 -8.991 -45.233 1.00 45.84 113 ALA A C 1
ATOM 898 O O . ALA A 1 113 ? 29.879 -9.601 -44.180 1.00 45.84 113 ALA A O 1
ATOM 899 N N . ALA A 1 114 ? 30.644 -9.535 -46.293 1.00 46.53 114 ALA A N 1
ATOM 900 C CA . ALA A 1 114 ? 31.291 -10.847 -46.285 1.00 46.53 114 ALA A CA 1
ATOM 901 C C . ALA A 1 114 ? 32.776 -10.798 -45.861 1.00 46.53 114 ALA A C 1
ATOM 903 O O . ALA A 1 114 ? 33.291 -11.800 -45.368 1.00 46.53 114 ALA A O 1
ATOM 904 N N . SER A 1 115 ? 33.460 -9.655 -46.016 1.00 46.69 115 SER A N 1
ATOM 905 C CA . SER A 1 115 ? 34.874 -9.470 -45.638 1.00 46.69 115 SER A CA 1
ATOM 906 C C . SER A 1 115 ? 35.071 -8.987 -44.194 1.00 46.69 115 SER A C 1
ATOM 908 O O . SER A 1 115 ? 36.097 -9.305 -43.599 1.00 46.69 115 SER A O 1
ATOM 910 N N . ASP A 1 116 ? 34.108 -8.245 -43.638 1.00 51.25 116 ASP A N 1
ATOM 911 C CA . ASP A 1 116 ? 34.077 -7.777 -42.236 1.00 51.25 116 ASP A CA 1
ATOM 912 C C . ASP A 1 116 ? 33.130 -8.625 -41.358 1.00 51.25 116 ASP A C 1
ATOM 914 O O . ASP A 1 116 ? 32.789 -8.271 -40.224 1.00 51.25 116 ASP A O 1
ATOM 918 N N . TYR A 1 117 ? 32.693 -9.770 -41.894 1.00 54.94 117 TYR A N 1
ATOM 919 C CA . TYR A 1 117 ? 31.900 -10.766 -41.188 1.00 54.94 117 TYR A CA 1
ATOM 920 C C . TYR A 1 117 ? 32.721 -11.369 -40.045 1.00 54.94 117 TYR A C 1
ATOM 922 O O . TYR A 1 117 ? 33.472 -12.327 -40.228 1.00 54.94 117 TYR A O 1
ATOM 930 N N . ASP A 1 118 ? 32.563 -10.808 -38.849 1.00 65.62 118 ASP A N 1
ATOM 931 C CA . ASP A 1 118 ? 33.043 -11.419 -37.619 1.00 65.62 118 ASP A CA 1
ATOM 932 C C . ASP A 1 118 ? 31.924 -12.302 -37.030 1.00 65.62 118 ASP A C 1
ATOM 934 O O . ASP A 1 118 ? 30.977 -11.787 -36.415 1.00 65.62 118 ASP A O 1
ATOM 938 N N . PRO A 1 119 ? 31.992 -13.635 -37.207 1.00 68.12 119 PRO A N 1
ATOM 939 C CA . PRO A 1 119 ? 30.976 -14.546 -36.693 1.00 68.12 119 PRO A CA 1
ATOM 940 C C . PRO A 1 119 ? 30.827 -14.464 -35.167 1.00 68.12 119 PRO A C 1
ATOM 942 O O . PRO A 1 119 ? 29.742 -14.751 -34.657 1.00 68.12 119 PRO A O 1
ATOM 945 N N . GLU A 1 120 ? 31.860 -14.044 -34.428 1.00 72.12 120 GLU A N 1
ATOM 946 C CA . GLU A 1 120 ? 31.782 -13.850 -32.975 1.00 72.12 120 GLU A CA 1
ATOM 947 C C . GLU A 1 120 ? 30.976 -12.593 -32.614 1.00 72.12 120 GLU A C 1
ATOM 949 O O . GLU A 1 120 ? 30.179 -12.628 -31.670 1.00 72.12 120 GLU A O 1
ATOM 954 N N . LYS A 1 121 ? 31.075 -11.506 -33.393 1.00 72.88 121 LYS A N 1
ATOM 955 C CA . LYS A 1 121 ? 30.216 -10.319 -33.205 1.00 72.88 121 LYS A CA 1
ATOM 956 C C . LYS A 1 121 ? 28.759 -10.620 -33.525 1.00 72.88 121 LYS A C 1
ATOM 958 O O . LYS A 1 121 ? 27.891 -10.229 -32.750 1.00 72.88 121 LYS A O 1
ATOM 963 N N . LEU A 1 122 ? 28.480 -11.352 -34.607 1.00 72.88 122 LEU A N 1
ATOM 964 C CA . LEU A 1 122 ? 27.109 -11.751 -34.951 1.00 72.88 122 LEU A CA 1
ATOM 965 C C . LEU A 1 122 ? 26.507 -12.665 -33.876 1.00 72.88 122 LEU A C 1
ATOM 967 O O . LEU A 1 122 ? 25.365 -12.482 -33.459 1.00 72.88 122 LEU A O 1
ATOM 971 N N . LYS A 1 123 ? 27.291 -13.623 -33.377 1.00 74.75 123 LYS A N 1
ATOM 972 C CA . LYS A 1 123 ? 26.892 -14.491 -32.266 1.00 74.75 123 LYS A CA 1
ATOM 973 C C . LYS A 1 123 ? 26.621 -13.690 -30.992 1.00 74.75 123 LYS A C 1
ATOM 975 O O . LYS A 1 123 ? 25.624 -13.944 -30.325 1.00 74.75 123 LYS A O 1
ATOM 980 N N . THR A 1 124 ? 27.460 -12.703 -30.682 1.00 67.56 124 THR A N 1
ATOM 981 C CA . THR A 1 124 ? 27.268 -11.807 -29.531 1.00 67.56 124 THR A CA 1
ATOM 982 C C . THR A 1 124 ? 26.012 -10.948 -29.689 1.00 67.56 124 THR A C 1
ATOM 984 O O . THR A 1 124 ? 25.228 -10.843 -28.752 1.00 67.56 124 THR A O 1
ATOM 987 N N . ALA A 1 125 ? 25.769 -10.387 -30.875 1.00 66.62 125 ALA A N 1
ATOM 988 C CA . ALA A 1 125 ? 24.567 -9.609 -31.167 1.00 66.62 125 ALA A CA 1
ATOM 989 C C . ALA A 1 125 ? 23.289 -10.450 -31.025 1.00 66.62 125 ALA A C 1
ATOM 991 O O . ALA A 1 125 ? 22.330 -9.997 -30.407 1.00 66.62 125 ALA A O 1
ATOM 992 N N . ASN A 1 126 ? 23.301 -11.693 -31.514 1.00 74.25 126 ASN A N 1
ATOM 993 C CA . ASN A 1 126 ? 22.176 -12.614 -31.352 1.00 74.25 126 ASN A CA 1
ATOM 994 C C . ASN A 1 126 ? 21.938 -12.979 -29.878 1.00 74.25 126 ASN A C 1
ATOM 996 O O . ASN A 1 126 ? 20.795 -12.998 -29.440 1.00 74.25 126 ASN A O 1
ATOM 1000 N N . LEU A 1 127 ? 22.997 -13.198 -29.089 1.00 79.44 127 LEU A N 1
ATOM 1001 C CA . LEU A 1 127 ? 22.868 -13.438 -27.645 1.00 79.44 127 LEU A CA 1
ATOM 1002 C C . LEU A 1 127 ? 22.267 -12.233 -26.909 1.00 79.44 127 LEU A C 1
ATOM 1004 O O . LEU A 1 127 ? 21.401 -12.408 -26.054 1.00 79.44 127 LEU A O 1
ATOM 1008 N N . ILE A 1 128 ? 22.699 -11.018 -27.257 1.00 74.00 128 ILE A N 1
ATOM 1009 C CA . ILE A 1 128 ? 22.139 -9.778 -26.707 1.00 74.00 128 ILE A CA 1
ATOM 1010 C C . ILE A 1 128 ? 20.662 -9.645 -27.093 1.00 74.00 128 ILE A C 1
ATOM 1012 O O . ILE A 1 128 ? 19.842 -9.305 -26.243 1.00 74.00 128 ILE A O 1
ATOM 1016 N N . GLN A 1 129 ? 20.307 -9.939 -28.346 1.00 74.69 129 GLN A N 1
ATOM 1017 C CA . GLN A 1 129 ? 18.922 -9.879 -28.810 1.00 74.69 129 GLN A CA 1
ATOM 1018 C C . GLN A 1 129 ? 18.035 -10.901 -28.086 1.00 74.69 129 GLN A C 1
ATOM 1020 O O . GLN A 1 129 ? 16.963 -10.537 -27.613 1.00 74.69 129 GLN A O 1
ATOM 1025 N N . ASP A 1 130 ? 18.508 -12.136 -27.906 1.00 82.00 130 ASP A N 1
ATOM 1026 C CA . ASP A 1 130 ? 17.798 -13.167 -27.142 1.00 82.00 130 ASP A CA 1
ATOM 1027 C C . ASP A 1 130 ? 17.557 -12.737 -25.685 1.00 82.00 130 ASP A C 1
ATOM 1029 O O . ASP A 1 130 ? 16.526 -13.055 -25.085 1.00 82.00 130 ASP A O 1
ATOM 1033 N N . GLU A 1 131 ? 18.514 -12.033 -25.079 1.00 82.81 131 GLU A N 1
ATOM 1034 C CA . GLU A 1 131 ? 18.399 -11.529 -23.711 1.00 82.81 131 GLU A CA 1
ATOM 1035 C C . GLU A 1 131 ? 17.441 -10.332 -23.620 1.00 82.81 131 GLU A C 1
ATOM 1037 O O . GLU A 1 131 ? 16.611 -10.279 -22.708 1.00 82.81 131 GLU A O 1
ATOM 1042 N N . ILE A 1 132 ? 17.465 -9.434 -24.610 1.00 78.88 132 ILE A N 1
ATOM 1043 C CA . ILE A 1 132 ? 16.482 -8.354 -24.773 1.00 78.88 132 ILE A CA 1
ATOM 1044 C C . ILE A 1 132 ? 15.072 -8.929 -24.924 1.00 78.88 132 ILE A C 1
ATOM 1046 O O . ILE A 1 132 ? 14.154 -8.473 -24.242 1.00 78.88 132 ILE A O 1
ATOM 1050 N N . ASP A 1 133 ? 14.886 -9.948 -25.759 1.00 82.56 133 ASP A N 1
ATOM 1051 C CA . ASP A 1 133 ? 13.578 -10.555 -26.009 1.00 82.56 133 ASP A CA 1
ATOM 1052 C C . ASP A 1 133 ? 13.040 -11.256 -24.758 1.00 82.56 133 ASP A C 1
ATOM 1054 O O . ASP A 1 133 ? 11.865 -11.100 -24.411 1.00 82.56 133 ASP A O 1
ATOM 1058 N N . LYS A 1 134 ? 13.903 -11.949 -24.004 1.00 86.06 134 LYS A N 1
ATOM 1059 C CA . LYS A 1 134 ? 13.540 -12.521 -22.697 1.00 86.06 134 LYS A CA 1
ATOM 1060 C C . LYS A 1 134 ? 13.096 -11.441 -21.715 1.00 86.06 134 LYS A C 1
ATOM 1062 O O . LYS A 1 134 ? 12.032 -11.582 -21.110 1.00 86.06 134 LYS A O 1
ATOM 1067 N N . LEU A 1 135 ? 13.860 -10.358 -21.574 1.00 82.69 135 LEU A N 1
ATOM 1068 C CA . LEU A 1 135 ? 13.514 -9.249 -20.680 1.00 82.69 135 LEU A CA 1
ATOM 1069 C C . LEU A 1 135 ? 12.202 -8.572 -21.100 1.00 82.69 135 LEU A C 1
ATOM 1071 O O . LEU A 1 135 ? 11.326 -8.348 -20.262 1.00 82.69 135 LEU A O 1
ATOM 1075 N N . ASN A 1 136 ? 12.028 -8.318 -22.397 1.00 80.88 136 ASN A N 1
ATOM 1076 C CA . ASN A 1 136 ? 10.820 -7.717 -22.955 1.00 80.88 136 ASN A CA 1
ATOM 1077 C C . ASN A 1 136 ? 9.595 -8.619 -22.805 1.00 80.88 136 ASN A C 1
ATOM 1079 O O . ASN A 1 136 ? 8.498 -8.107 -22.612 1.00 80.88 136 ASN A O 1
ATOM 1083 N N . SER A 1 137 ? 9.760 -9.942 -22.853 1.00 83.75 137 SER A N 1
ATOM 1084 C CA . SER A 1 137 ? 8.650 -10.876 -22.642 1.00 83.75 137 SER A CA 1
ATOM 1085 C C . SER A 1 137 ? 8.145 -10.885 -21.194 1.00 83.75 137 SER A C 1
ATOM 1087 O O . SER A 1 137 ? 6.950 -11.056 -20.976 1.00 83.75 137 SER A O 1
ATOM 1089 N N . GLY A 1 138 ? 9.021 -10.649 -20.208 1.00 84.75 138 GLY A N 1
ATOM 1090 C CA . GLY A 1 138 ? 8.647 -10.599 -18.790 1.00 84.75 138 GLY A CA 1
ATOM 1091 C C . GLY A 1 138 ? 8.139 -9.232 -18.319 1.00 84.75 138 GLY A C 1
ATOM 1092 O O . GLY A 1 138 ? 7.368 -9.154 -17.363 1.00 84.75 138 GLY A O 1
ATOM 1093 N N . LEU A 1 139 ? 8.546 -8.142 -18.980 1.00 83.88 139 LEU A N 1
ATOM 1094 C CA . LEU A 1 139 ? 8.189 -6.771 -18.595 1.00 83.88 139 LEU A CA 1
ATOM 1095 C C . LEU A 1 139 ? 6.665 -6.542 -18.449 1.00 83.88 139 LEU A C 1
ATOM 1097 O O . LEU A 1 139 ? 6.267 -5.952 -17.440 1.00 83.88 139 LEU A O 1
ATOM 1101 N N . PRO A 1 140 ? 5.794 -7.013 -19.369 1.00 88.62 140 PRO A N 1
ATOM 1102 C CA . PRO A 1 140 ? 4.349 -6.836 -19.245 1.00 88.62 140 PRO A CA 1
ATOM 1103 C C . PRO A 1 140 ? 3.771 -7.490 -17.989 1.00 88.62 140 PRO A C 1
ATOM 1105 O O . PRO A 1 140 ? 2.930 -6.887 -17.323 1.00 88.62 140 PRO A O 1
ATOM 1108 N N . ASP A 1 141 ? 4.249 -8.682 -17.626 1.00 89.44 141 ASP A N 1
ATOM 1109 C CA . ASP A 1 141 ? 3.783 -9.393 -16.434 1.00 89.44 141 ASP A CA 1
ATOM 1110 C C . ASP A 1 141 ? 4.203 -8.661 -15.157 1.00 89.44 141 ASP A C 1
ATOM 1112 O O . ASP A 1 141 ? 3.401 -8.512 -14.234 1.00 89.44 141 ASP A O 1
ATOM 1116 N N . TYR A 1 142 ? 5.430 -8.133 -15.103 1.00 89.44 142 TYR A N 1
ATOM 1117 C CA . TYR A 1 142 ? 5.872 -7.307 -13.976 1.00 89.44 142 TYR A CA 1
ATOM 1118 C C . TYR A 1 142 ? 5.060 -6.015 -13.844 1.00 89.44 142 TYR A C 1
ATOM 1120 O O . TYR A 1 142 ? 4.678 -5.653 -12.730 1.00 89.44 142 TYR A O 1
ATOM 1128 N N . LEU A 1 143 ? 4.768 -5.337 -14.959 1.00 84.75 143 LEU A N 1
ATOM 1129 C CA . LEU A 1 143 ? 3.941 -4.128 -14.963 1.00 84.75 143 LEU A CA 1
ATOM 1130 C C . LEU A 1 143 ? 2.519 -4.429 -14.486 1.00 84.75 143 LEU A C 1
ATOM 1132 O O . LEU A 1 143 ? 2.015 -3.746 -13.595 1.00 84.75 143 LEU A O 1
ATOM 1136 N N . LYS A 1 144 ? 1.912 -5.499 -15.005 1.00 92.94 144 LYS A N 1
ATOM 1137 C CA . LYS A 1 144 ? 0.584 -5.948 -14.586 1.00 92.94 144 LYS A CA 1
ATOM 1138 C C . LYS A 1 144 ? 0.548 -6.301 -13.100 1.00 92.94 144 LYS A C 1
ATOM 1140 O O . LYS A 1 144 ? -0.331 -5.839 -12.382 1.00 92.94 144 LYS A O 1
ATOM 1145 N N . ASN A 1 145 ? 1.538 -7.046 -12.609 1.00 93.75 145 ASN A N 1
ATOM 1146 C CA . ASN A 1 145 ? 1.635 -7.387 -11.190 1.00 93.75 145 ASN A CA 1
ATOM 1147 C C . ASN A 1 145 ? 1.752 -6.133 -10.308 1.00 93.75 145 ASN A C 1
ATOM 1149 O O . ASN A 1 145 ? 1.150 -6.073 -9.237 1.00 93.75 145 ASN A O 1
ATOM 1153 N N . ALA A 1 146 ? 2.500 -5.116 -10.746 1.00 92.06 146 ALA A N 1
ATOM 1154 C CA . ALA A 1 146 ? 2.606 -3.852 -10.023 1.00 92.06 146 ALA A CA 1
ATOM 1155 C C . ALA A 1 146 ? 1.266 -3.094 -9.974 1.00 92.06 146 ALA A C 1
ATOM 1157 O O . ALA A 1 146 ? 0.912 -2.538 -8.930 1.00 92.06 146 ALA A O 1
ATOM 1158 N N . GLU A 1 147 ? 0.501 -3.093 -11.069 1.00 92.38 147 GLU A N 1
ATOM 1159 C CA . GLU A 1 147 ? -0.849 -2.521 -11.112 1.00 92.38 147 GLU A CA 1
ATOM 1160 C C . GLU A 1 147 ? -1.821 -3.277 -10.201 1.00 92.38 147 GLU A C 1
ATOM 1162 O O . GLU A 1 147 ? -2.516 -2.651 -9.396 1.00 92.38 147 GLU A O 1
ATOM 1167 N N . ASP A 1 148 ? -1.812 -4.610 -10.244 1.00 95.94 148 ASP A N 1
ATOM 1168 C CA . ASP A 1 148 ? -2.660 -5.456 -9.403 1.00 95.94 148 ASP A CA 1
ATOM 1169 C C . ASP A 1 148 ? -2.360 -5.242 -7.912 1.00 95.94 148 ASP A C 1
ATOM 1171 O O . ASP A 1 148 ? -3.276 -5.085 -7.099 1.00 95.94 148 ASP A O 1
ATOM 1175 N N . ILE A 1 149 ? -1.079 -5.152 -7.535 1.00 96.75 149 ILE A N 1
ATOM 1176 C CA . ILE A 1 149 ? -0.664 -4.823 -6.163 1.00 96.75 149 ILE A CA 1
ATOM 1177 C C . ILE A 1 149 ? -1.179 -3.438 -5.763 1.00 96.75 149 ILE A C 1
ATOM 1179 O O . ILE A 1 149 ? -1.696 -3.267 -4.658 1.00 96.75 149 ILE A O 1
ATOM 1183 N N . LYS A 1 150 ? -1.081 -2.441 -6.647 1.00 96.69 150 LYS A N 1
ATOM 1184 C CA . LYS A 1 150 ? -1.572 -1.084 -6.377 1.00 96.69 150 LYS A CA 1
ATOM 1185 C C . LYS A 1 150 ? -3.082 -1.069 -6.120 1.00 96.69 150 LYS A C 1
ATOM 1187 O O . LYS A 1 150 ? -3.531 -0.382 -5.202 1.00 96.69 150 LYS A O 1
ATOM 1192 N N . VAL A 1 151 ? -3.857 -1.835 -6.888 1.00 97.12 151 VAL A N 1
ATOM 1193 C CA . VAL A 1 151 ? -5.303 -2.003 -6.668 1.00 97.12 151 VAL A CA 1
ATOM 1194 C C . VAL A 1 151 ? -5.566 -2.654 -5.309 1.00 97.12 151 VAL A C 1
ATOM 1196 O O . VAL A 1 151 ? -6.323 -2.103 -4.510 1.00 97.12 151 VAL A O 1
ATOM 1199 N N . GLN A 1 152 ? -4.877 -3.753 -4.990 1.00 97.62 152 GLN A N 1
ATOM 1200 C CA . GLN A 1 152 ? -5.030 -4.441 -3.702 1.00 97.62 152 GLN A CA 1
ATOM 1201 C C . GLN A 1 152 ? -4.695 -3.538 -2.506 1.00 97.62 152 GLN A C 1
ATOM 1203 O O . GLN A 1 152 ? -5.400 -3.554 -1.496 1.00 97.62 152 GLN A O 1
ATOM 1208 N N . VAL A 1 153 ? -3.648 -2.714 -2.612 1.00 97.81 153 VAL A N 1
ATOM 1209 C CA . VAL A 1 153 ? -3.277 -1.745 -1.571 1.00 97.81 153 VAL A CA 1
ATOM 1210 C C . VAL A 1 153 ? -4.387 -0.716 -1.358 1.00 97.81 153 VAL A C 1
ATOM 1212 O O . VAL A 1 153 ? -4.746 -0.439 -0.212 1.00 97.81 153 VAL A O 1
ATOM 1215 N N . ASN A 1 154 ? -4.971 -0.179 -2.429 1.00 96.81 154 ASN A N 1
ATOM 1216 C CA . ASN A 1 154 ? -6.065 0.789 -2.324 1.00 96.81 154 ASN A CA 1
ATOM 1217 C C . ASN A 1 154 ? -7.316 0.181 -1.673 1.00 96.81 154 ASN A C 1
ATOM 1219 O O . ASN A 1 154 ? -7.916 0.808 -0.796 1.00 96.81 154 ASN A O 1
ATOM 1223 N N . ASP A 1 155 ? -7.664 -1.055 -2.027 1.00 98.19 155 ASP A N 1
ATOM 1224 C CA . ASP A 1 155 ? -8.775 -1.781 -1.408 1.00 98.19 155 ASP A CA 1
ATOM 1225 C C . ASP A 1 155 ? -8.551 -1.999 0.093 1.00 98.19 155 ASP A C 1
ATOM 1227 O O . ASP A 1 155 ? -9.464 -1.824 0.908 1.00 98.19 155 ASP A O 1
ATOM 1231 N N . LEU A 1 156 ? -7.325 -2.354 0.490 1.00 98.31 156 LEU A N 1
ATOM 1232 C CA . LEU A 1 156 ? -6.961 -2.510 1.898 1.00 98.31 156 LEU A CA 1
ATOM 1233 C C . LEU A 1 156 ? -7.023 -1.179 2.658 1.00 98.31 156 LEU A C 1
ATOM 1235 O O . LEU A 1 156 ? -7.513 -1.151 3.788 1.00 98.31 156 LEU A O 1
ATOM 1239 N N . LEU A 1 157 ? -6.594 -0.072 2.046 1.00 97.50 157 LEU A N 1
ATOM 1240 C CA . LEU A 1 157 ? -6.710 1.265 2.635 1.00 97.50 157 LEU A CA 1
ATOM 1241 C C . LEU A 1 157 ? -8.176 1.675 2.841 1.00 97.50 157 LEU A C 1
ATOM 1243 O O . LEU A 1 157 ? -8.521 2.209 3.898 1.00 97.50 157 LEU A O 1
ATOM 1247 N N . ALA A 1 158 ? -9.057 1.372 1.885 1.00 97.38 158 ALA A N 1
ATOM 1248 C CA . ALA A 1 158 ? -10.490 1.635 2.012 1.00 97.38 158 ALA A CA 1
ATOM 1249 C C . ALA A 1 158 ? -11.139 0.803 3.134 1.00 97.38 158 ALA A C 1
ATOM 1251 O O . ALA A 1 158 ? -11.890 1.336 3.961 1.00 97.38 158 ALA A O 1
ATOM 1252 N N . LYS A 1 159 ? -10.799 -0.492 3.224 1.00 98.25 159 LYS A N 1
ATOM 1253 C CA . LYS A 1 159 ? -11.253 -1.371 4.317 1.00 98.25 159 LYS A CA 1
ATOM 1254 C C . LYS A 1 159 ? -10.767 -0.875 5.675 1.00 98.25 159 LYS A C 1
ATOM 1256 O O . LYS A 1 159 ? -11.560 -0.797 6.609 1.00 98.25 159 LYS A O 1
ATOM 1261 N N . ARG A 1 160 ? -9.497 -0.470 5.779 1.00 98.19 160 ARG A N 1
ATOM 1262 C CA . ARG A 1 160 ? -8.930 0.111 7.002 1.00 98.19 160 ARG A CA 1
ATOM 1263 C C . ARG A 1 160 ? -9.730 1.330 7.464 1.00 98.19 160 ARG A C 1
ATOM 1265 O O . ARG A 1 160 ? -10.113 1.377 8.628 1.00 98.19 160 ARG A O 1
ATOM 1272 N N . LYS A 1 161 ? -10.021 2.275 6.566 1.00 97.62 161 LYS A N 1
ATOM 1273 C CA . LYS A 1 161 ? -10.810 3.474 6.898 1.00 97.62 161 LYS A CA 1
ATOM 1274 C C . LYS A 1 161 ? -12.201 3.113 7.430 1.00 97.62 161 LYS A C 1
ATOM 1276 O O . LYS A 1 161 ? -12.640 3.661 8.435 1.00 97.62 161 LYS A O 1
ATOM 1281 N N . THR A 1 162 ? -12.853 2.139 6.796 1.00 98.19 162 THR A N 1
ATOM 1282 C CA . THR A 1 162 ? -14.164 1.638 7.235 1.00 98.19 162 THR A CA 1
ATOM 1283 C C . THR A 1 162 ? -14.094 1.053 8.649 1.00 98.19 162 THR A C 1
ATOM 1285 O O . THR A 1 162 ? -14.940 1.353 9.490 1.00 98.19 162 THR A O 1
ATOM 1288 N N . TYR A 1 163 ? -13.070 0.250 8.951 1.00 98.38 163 TYR A N 1
ATOM 1289 C CA . TYR A 1 163 ? -12.883 -0.306 10.293 1.00 98.38 163 TYR A CA 1
ATOM 1290 C C . TYR A 1 163 ? -12.552 0.762 11.342 1.00 98.38 163 TYR A C 1
ATOM 1292 O O . TYR A 1 163 ? -13.051 0.681 12.461 1.00 98.38 163 TYR A O 1
ATOM 1300 N N . GLU A 1 164 ? -11.775 1.791 10.996 1.00 98.38 164 GLU A N 1
ATOM 1301 C CA . GLU A 1 164 ? -11.507 2.924 11.893 1.00 98.38 164 GLU A CA 1
ATOM 1302 C C . GLU A 1 164 ? -12.800 3.671 12.276 1.00 98.38 164 GLU A C 1
ATOM 1304 O O . GLU A 1 164 ? -12.979 4.050 13.435 1.00 98.38 164 GLU A O 1
ATOM 1309 N N . GLU A 1 165 ? -13.732 3.844 11.336 1.00 98.19 165 GLU A N 1
ATOM 1310 C CA . GLU A 1 165 ? -15.050 4.438 11.599 1.00 98.19 165 GLU A CA 1
ATOM 1311 C C . GLU A 1 165 ? -15.925 3.534 12.483 1.00 98.19 165 GLU A C 1
ATOM 1313 O O . GLU A 1 165 ? -16.554 4.017 13.428 1.00 98.19 165 GLU A O 1
ATOM 1318 N N . GLN A 1 166 ? -15.917 2.218 12.242 1.00 98.44 166 GLN A N 1
ATOM 1319 C CA . GLN A 1 166 ? -16.639 1.251 13.077 1.00 98.44 166 GLN A CA 1
ATOM 1320 C C . GLN A 1 166 ? -16.117 1.228 14.519 1.00 98.44 166 GLN A C 1
ATOM 1322 O O . GLN A 1 166 ? -16.916 1.246 15.454 1.00 98.44 166 GLN A O 1
ATOM 1327 N N . ILE A 1 167 ? -14.795 1.250 14.714 1.00 98.31 167 ILE A N 1
ATOM 1328 C CA . ILE A 1 167 ? -14.174 1.294 16.046 1.00 98.31 167 ILE A CA 1
ATOM 1329 C C . ILE A 1 167 ? -14.595 2.559 16.797 1.00 98.31 167 ILE A C 1
ATOM 1331 O O . ILE A 1 167 ? -14.945 2.476 17.972 1.00 98.31 167 ILE A O 1
ATOM 1335 N N . LYS A 1 168 ? -14.613 3.721 16.131 1.00 98.19 168 LYS A N 1
ATOM 1336 C CA . LYS A 1 168 ? -15.078 4.974 16.748 1.00 98.19 168 LYS A CA 1
ATOM 1337 C C . LYS A 1 168 ? -16.530 4.880 17.205 1.00 98.19 168 LYS A C 1
ATOM 1339 O O . LYS A 1 168 ? -16.830 5.277 18.326 1.00 98.19 168 LYS A O 1
ATOM 1344 N N . LYS A 1 169 ? -17.406 4.328 16.361 1.00 98.44 169 LYS A N 1
ATOM 1345 C CA . LYS A 1 169 ? -18.826 4.151 16.684 1.00 98.44 169 LYS A CA 1
ATOM 1346 C C . LYS A 1 169 ? -19.024 3.225 17.888 1.00 98.44 169 LYS A C 1
ATOM 1348 O O . LYS A 1 169 ? -19.743 3.576 18.818 1.00 98.44 169 LYS A O 1
ATOM 1353 N N . ILE A 1 170 ? -18.346 2.080 17.901 1.00 98.50 170 ILE A N 1
ATOM 1354 C CA . ILE A 1 170 ? -18.388 1.152 19.039 1.00 98.50 170 ILE A CA 1
ATOM 1355 C C . ILE A 1 170 ? -17.846 1.834 20.302 1.00 98.50 170 ILE A C 1
ATOM 1357 O O . ILE A 1 170 ? -18.430 1.697 21.371 1.00 98.50 170 ILE A O 1
ATOM 1361 N N . GLY A 1 171 ? -16.769 2.615 20.179 1.00 98.31 171 GLY A N 1
ATOM 1362 C CA . GLY A 1 171 ? -16.21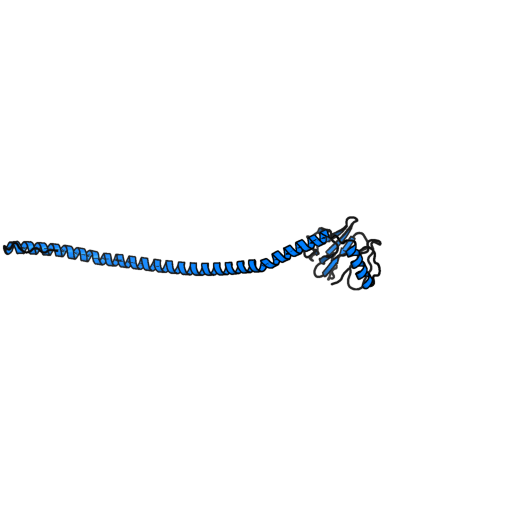8 3.404 21.279 1.00 98.31 171 GLY A CA 1
ATOM 1363 C C . GLY A 1 171 ? -17.241 4.362 21.897 1.00 98.31 171 GLY A C 1
ATOM 1364 O O . GLY A 1 171 ? -17.372 4.387 23.117 1.00 98.31 171 GLY A O 1
ATOM 1365 N N . SER A 1 172 ? -18.007 5.092 21.076 1.00 98.00 172 SER A N 1
ATOM 1366 C CA . SER A 1 172 ? -19.089 5.951 21.580 1.00 98.00 172 SER A CA 1
ATOM 1367 C C . SER A 1 172 ? -20.225 5.161 22.232 1.00 98.00 172 SER A C 1
ATOM 1369 O O . SER A 1 172 ? -20.677 5.531 23.307 1.00 98.00 172 SER A O 1
ATOM 1371 N N . GLU A 1 173 ? -20.643 4.038 21.638 1.00 98.56 173 GLU A N 1
ATOM 1372 C CA . GLU A 1 173 ? -21.713 3.205 22.204 1.00 98.56 173 GLU A CA 1
ATOM 1373 C C . GLU A 1 173 ? -21.326 2.619 23.574 1.00 98.56 173 GLU A C 1
ATOM 1375 O O . GLU A 1 173 ? -22.172 2.498 24.461 1.00 98.56 173 GLU A O 1
ATOM 1380 N N . ILE A 1 174 ? -20.048 2.278 23.773 1.00 98.50 174 ILE A N 1
ATOM 1381 C CA . ILE A 1 174 ? -19.526 1.809 25.063 1.00 98.50 174 ILE A CA 1
ATOM 1382 C C . ILE A 1 174 ? -19.582 2.917 26.118 1.00 98.50 174 ILE A C 1
ATOM 1384 O O . ILE A 1 174 ? -19.987 2.639 27.249 1.00 98.50 174 ILE A O 1
ATOM 1388 N N . GLU A 1 175 ? -19.191 4.147 25.778 1.00 98.25 175 GLU A N 1
ATOM 1389 C CA . GLU A 1 175 ? -19.222 5.253 26.742 1.00 98.25 175 GLU A CA 1
ATOM 1390 C C . GLU A 1 175 ? -20.668 5.596 27.134 1.00 98.25 175 GLU A C 1
ATOM 1392 O O . GLU A 1 175 ? -20.970 5.671 28.324 1.00 98.25 175 GLU A O 1
ATOM 1397 N N . ASP A 1 176 ? -21.593 5.632 26.169 1.00 98.50 176 ASP A N 1
ATOM 1398 C CA . ASP A 1 176 ? -23.027 5.826 26.428 1.00 98.50 176 ASP A CA 1
ATOM 1399 C C . ASP A 1 176 ? -23.599 4.746 27.368 1.00 98.50 176 ASP A C 1
ATOM 1401 O O . ASP A 1 176 ? -24.411 5.021 28.258 1.00 98.50 176 ASP A O 1
ATOM 1405 N N . LEU A 1 177 ? -23.210 3.481 27.172 1.00 98.50 177 LEU A N 1
ATOM 1406 C CA . LEU A 1 177 ? -23.648 2.374 28.027 1.00 98.50 177 LEU A CA 1
ATOM 1407 C C . LEU A 1 177 ? -23.082 2.482 29.443 1.00 98.50 177 LEU A C 1
ATOM 1409 O O . LEU A 1 177 ? -23.777 2.168 30.410 1.00 98.50 177 LEU A O 1
ATOM 1413 N N . LYS A 1 178 ? -21.835 2.926 29.571 1.00 98.38 178 LYS A N 1
ATOM 1414 C CA . LYS A 1 178 ? -21.165 3.129 30.854 1.00 98.38 178 LYS A CA 1
ATOM 1415 C C . LYS A 1 178 ? -21.816 4.260 31.650 1.00 98.38 178 LYS A C 1
ATOM 1417 O O . LYS A 1 178 ? -22.060 4.082 32.841 1.00 98.38 178 LYS A O 1
ATOM 1422 N N . GLU A 1 179 ? -22.176 5.363 30.998 1.00 98.31 179 GLU A N 1
ATOM 1423 C CA . GLU A 1 179 ? -22.940 6.449 31.623 1.00 98.31 179 GLU A CA 1
ATOM 1424 C C . GLU A 1 179 ? -24.308 5.965 32.119 1.00 98.31 179 GLU A C 1
ATOM 1426 O O . GLU A 1 179 ? -24.660 6.176 33.281 1.00 98.31 179 GLU A O 1
ATOM 1431 N N . LYS A 1 180 ? -25.054 5.229 31.283 1.00 98.12 180 LYS A N 1
ATOM 1432 C CA . LYS A 1 180 ? -26.343 4.630 31.680 1.00 98.12 180 LYS A CA 1
ATOM 1433 C C . LYS A 1 180 ? -26.201 3.664 32.853 1.00 98.12 180 LYS A C 1
ATOM 1435 O O . LYS A 1 180 ? -27.069 3.618 33.722 1.00 98.12 180 LYS A O 1
ATOM 1440 N N . PHE A 1 181 ? -25.129 2.876 32.884 1.00 97.69 181 PHE A N 1
ATOM 1441 C CA . PHE A 1 181 ? -24.870 1.950 33.981 1.00 97.69 181 PHE A CA 1
ATOM 1442 C C . PHE A 1 181 ? -24.616 2.682 35.302 1.00 97.69 181 PHE A C 1
ATOM 1444 O O . PHE A 1 181 ? -25.199 2.307 36.322 1.00 97.69 181 PHE A O 1
ATOM 1451 N N . GLU A 1 182 ? -23.789 3.731 35.299 1.00 97.38 182 GLU A N 1
ATOM 1452 C CA . GLU A 1 182 ? -23.539 4.519 36.509 1.00 97.38 182 GLU A CA 1
ATOM 1453 C C . GLU A 1 182 ? -24.802 5.255 36.977 1.00 97.38 182 GLU A C 1
ATOM 1455 O O . GLU A 1 182 ? -25.109 5.199 38.167 1.00 97.38 182 GLU A O 1
ATOM 1460 N N . ALA A 1 183 ? -25.608 5.814 36.067 1.00 97.38 183 ALA A N 1
ATOM 1461 C CA . ALA A 1 183 ? -26.902 6.404 36.420 1.00 97.38 183 ALA A CA 1
ATOM 1462 C C . ALA A 1 183 ? -27.839 5.381 37.093 1.00 97.38 183 ALA A C 1
ATOM 1464 O O . ALA A 1 183 ? -28.346 5.613 38.190 1.00 97.38 183 ALA A O 1
ATOM 1465 N N . ASN A 1 184 ? -27.996 4.191 36.503 1.00 97.81 184 ASN A N 1
ATOM 1466 C CA . ASN A 1 184 ? -28.818 3.126 37.087 1.00 97.81 184 ASN A CA 1
ATOM 1467 C C . ASN A 1 184 ? -28.311 2.688 38.469 1.00 97.81 184 ASN A C 1
ATOM 1469 O O . ASN A 1 184 ? -29.089 2.385 39.373 1.00 97.81 184 ASN A O 1
ATOM 1473 N N . LYS A 1 185 ? -26.994 2.631 38.658 1.00 97.44 185 LYS A N 1
ATOM 1474 C CA . LYS A 1 185 ? -26.375 2.299 39.945 1.00 97.44 185 LYS A CA 1
ATOM 1475 C C . LYS A 1 185 ? -26.646 3.378 40.995 1.00 97.44 185 LYS A C 1
ATOM 1477 O O . LYS A 1 185 ? -26.900 3.038 42.155 1.00 97.44 185 LYS A O 1
ATOM 1482 N N . GLU A 1 186 ? -26.619 4.651 40.609 1.00 96.44 186 GLU A N 1
ATOM 1483 C CA . GLU A 1 186 ? -27.019 5.768 41.469 1.00 96.44 186 GLU A CA 1
ATOM 1484 C C . GLU A 1 186 ? -28.504 5.714 41.846 1.00 96.44 186 GLU A C 1
ATOM 1486 O O . GLU A 1 186 ? -28.836 6.028 42.987 1.00 96.44 186 GLU A O 1
ATOM 1491 N N . GLU A 1 187 ? -29.379 5.224 40.964 1.00 96.31 187 GLU A N 1
ATOM 1492 C CA . GLU A 1 187 ? -30.802 5.003 41.262 1.00 96.31 187 GLU A CA 1
ATOM 1493 C C . GLU A 1 187 ? -31.050 3.787 42.175 1.00 96.31 187 GLU A C 1
ATOM 1495 O O . GLU A 1 187 ? -31.862 3.844 43.103 1.00 96.31 187 GLU A O 1
ATOM 1500 N N . ILE A 1 188 ? -30.334 2.677 41.969 1.00 96.75 188 ILE A N 1
ATOM 1501 C CA . ILE A 1 188 ? -30.537 1.424 42.719 1.00 96.75 188 ILE A CA 1
ATOM 1502 C C . ILE A 1 188 ? -29.983 1.510 44.149 1.00 96.75 188 ILE A C 1
ATOM 1504 O O . ILE A 1 188 ? -30.598 1.005 45.093 1.00 96.75 188 ILE A O 1
ATOM 1508 N N . ASN A 1 189 ? -28.831 2.153 44.346 1.00 96.19 189 ASN A N 1
ATOM 1509 C CA . ASN A 1 189 ? -28.180 2.264 45.654 1.00 96.19 189 ASN A CA 1
ATOM 1510 C C . ASN A 1 189 ? -29.068 2.835 46.783 1.00 96.19 189 ASN A C 1
ATOM 1512 O O . ASN A 1 189 ? -29.078 2.251 47.876 1.00 96.19 189 ASN A O 1
ATOM 1516 N N . PRO A 1 190 ? -29.808 3.947 46.603 1.00 96.75 190 PRO A N 1
ATOM 1517 C CA . PRO A 1 190 ? -30.701 4.462 47.636 1.00 96.75 190 PRO A CA 1
ATOM 1518 C C . PRO A 1 190 ? -31.871 3.512 47.907 1.00 96.75 190 PRO A C 1
ATOM 1520 O O . PRO A 1 190 ? -32.234 3.333 49.070 1.00 96.75 190 PRO A O 1
ATOM 1523 N N . ILE A 1 191 ? -32.407 2.840 46.882 1.00 97.44 191 ILE A N 1
ATOM 1524 C CA . ILE A 1 191 ? -33.477 1.844 47.041 1.00 97.44 191 ILE A CA 1
ATOM 1525 C C . ILE A 1 191 ? -32.983 0.669 47.892 1.00 97.44 191 ILE A C 1
ATOM 1527 O O . ILE A 1 191 ? -33.629 0.298 48.873 1.00 97.44 191 ILE A O 1
ATOM 1531 N N . ALA A 1 192 ? -31.799 0.128 47.593 1.00 96.62 192 ALA A N 1
ATOM 1532 C CA . ALA A 1 192 ? -31.196 -0.953 48.370 1.00 96.62 192 ALA A CA 1
ATOM 1533 C C . ALA A 1 192 ? -30.973 -0.554 49.842 1.00 96.62 192 ALA A C 1
ATOM 1535 O O . ALA A 1 192 ? -31.266 -1.329 50.760 1.00 96.62 192 ALA A O 1
ATOM 1536 N N . LYS A 1 193 ? -30.511 0.682 50.092 1.00 96.56 193 LYS A N 1
ATOM 1537 C CA . LYS A 1 193 ? -30.385 1.236 51.452 1.00 96.56 193 LYS A CA 1
ATOM 1538 C C . LYS A 1 193 ? -31.744 1.347 52.151 1.00 96.56 193 LYS A C 1
ATOM 1540 O O . LYS A 1 193 ? -31.847 0.962 53.317 1.00 96.56 193 LYS A O 1
ATOM 1545 N N . ALA A 1 194 ? -32.775 1.826 51.457 1.00 97.06 194 ALA A N 1
ATOM 1546 C CA . ALA A 1 194 ? -34.126 1.962 51.998 1.00 97.06 194 ALA A CA 1
ATOM 1547 C C . ALA A 1 194 ? -34.737 0.601 52.369 1.00 97.06 194 ALA A C 1
ATOM 1549 O O . ALA A 1 194 ? -35.279 0.452 53.464 1.00 97.06 194 ALA A O 1
ATOM 1550 N N . ILE A 1 195 ? -34.578 -0.416 51.515 1.00 96.88 195 ILE A N 1
ATOM 1551 C CA . ILE A 1 195 ? -35.019 -1.791 51.795 1.00 96.88 195 ILE A CA 1
ATOM 1552 C C . ILE A 1 195 ? -34.318 -2.335 53.043 1.00 96.88 195 ILE A C 1
ATOM 1554 O O . ILE A 1 195 ? -34.973 -2.873 53.935 1.00 96.88 195 ILE A O 1
ATOM 1558 N N . LYS A 1 196 ? -32.995 -2.151 53.157 1.00 96.06 196 LYS A N 1
ATOM 1559 C CA . LYS A 1 196 ? -32.229 -2.596 54.332 1.00 96.06 196 LYS A CA 1
ATOM 1560 C C . LYS A 1 196 ? -32.706 -1.920 55.622 1.00 96.06 196 LYS A C 1
ATOM 1562 O O . LYS A 1 196 ? -32.807 -2.587 56.652 1.00 96.06 196 LYS A O 1
ATOM 1567 N N . ALA A 1 197 ? -33.019 -0.625 55.567 1.00 96.62 197 ALA A N 1
ATOM 1568 C CA . ALA A 1 197 ? -33.585 0.104 56.700 1.00 96.62 197 ALA A CA 1
ATOM 1569 C C . ALA A 1 197 ? -34.962 -0.456 57.093 1.00 96.62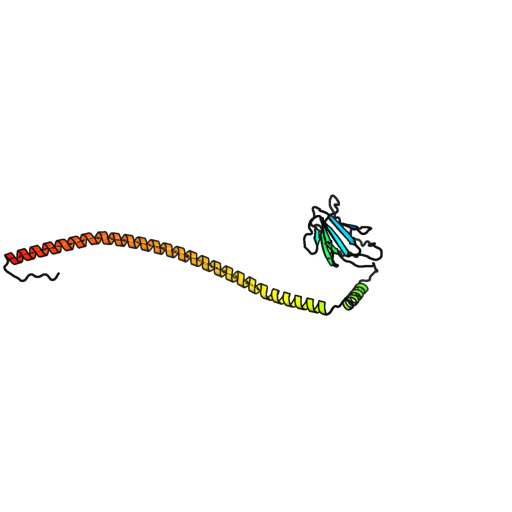 197 ALA A C 1
ATOM 1571 O O . ALA A 1 197 ? -35.166 -0.820 58.248 1.00 96.62 197 ALA A O 1
ATOM 1572 N N . LYS A 1 198 ? -35.863 -0.646 56.121 1.00 96.62 198 LYS A N 1
ATOM 1573 C CA . LYS A 1 198 ? -37.193 -1.222 56.367 1.00 96.62 198 LYS A CA 1
ATOM 1574 C C . LYS A 1 198 ? -37.138 -2.650 56.913 1.00 96.62 198 LYS A C 1
ATOM 1576 O O . LYS A 1 198 ? -37.900 -2.964 57.821 1.00 96.62 198 LYS A O 1
ATOM 1581 N N . LYS A 1 199 ? -36.212 -3.493 56.437 1.00 95.50 199 LYS A N 1
ATOM 1582 C CA . LYS A 1 199 ? -35.979 -4.846 56.983 1.00 95.50 199 LYS A CA 1
ATOM 1583 C C . LYS A 1 199 ? -35.600 -4.789 58.470 1.00 95.50 199 LYS A C 1
ATOM 1585 O O . LYS A 1 199 ? -36.103 -5.583 59.259 1.00 95.50 199 LYS A O 1
ATOM 1590 N N . LYS A 1 200 ? -34.763 -3.823 58.869 1.00 94.31 200 LYS A N 1
ATOM 1591 C CA . LYS A 1 200 ? -34.389 -3.604 60.276 1.00 94.31 200 LYS A CA 1
ATOM 1592 C C . LYS A 1 200 ? -35.574 -3.132 61.124 1.00 94.31 200 LYS A C 1
ATOM 1594 O O . LYS A 1 200 ? -35.762 -3.649 62.223 1.00 94.31 200 LYS A O 1
ATOM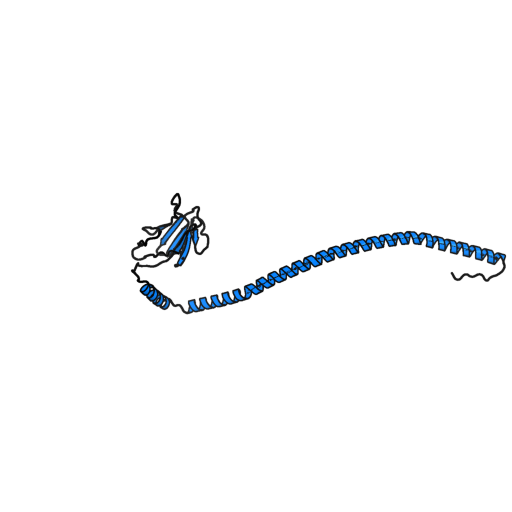 1599 N N . ASP A 1 201 ? -36.361 -2.183 60.619 1.00 95.31 201 ASP A N 1
ATOM 1600 C CA . ASP A 1 201 ? -37.552 -1.679 61.316 1.00 95.31 201 ASP A CA 1
ATOM 1601 C C . ASP A 1 201 ? -38.572 -2.803 61.547 1.00 95.31 201 ASP A C 1
ATOM 1603 O O . ASP A 1 201 ? -39.056 -2.985 62.663 1.00 95.31 201 ASP A O 1
ATOM 1607 N N . LEU A 1 202 ? -38.836 -3.615 60.517 1.00 94.50 202 LEU A N 1
ATOM 1608 C CA . LEU A 1 202 ? -39.754 -4.752 60.596 1.00 94.50 202 LEU A CA 1
ATOM 1609 C C . LEU A 1 202 ? -39.295 -5.789 61.634 1.00 94.50 202 LEU A C 1
ATOM 1611 O O . LEU A 1 202 ? -40.095 -6.247 62.446 1.00 94.50 202 LEU A O 1
ATOM 1615 N N . ALA A 1 203 ? -37.999 -6.118 61.653 1.00 91.06 203 ALA A N 1
ATOM 1616 C CA . ALA A 1 203 ? -37.426 -7.035 62.639 1.00 91.06 203 ALA A CA 1
ATOM 1617 C C . ALA A 1 203 ? -37.591 -6.522 64.080 1.00 91.06 203 ALA A C 1
ATOM 1619 O O . ALA A 1 203 ? -37.834 -7.307 64.997 1.00 91.06 203 ALA A O 1
ATOM 1620 N N . LYS A 1 204 ? -37.490 -5.202 64.289 1.00 91.88 204 LYS A N 1
ATOM 1621 C CA . LYS A 1 204 ? -37.719 -4.586 65.600 1.00 91.88 204 LYS A CA 1
ATOM 1622 C C . LYS A 1 204 ? -39.179 -4.732 66.040 1.00 91.88 204 LYS A C 1
ATOM 1624 O O . LYS A 1 204 ? -39.417 -5.184 67.155 1.00 91.88 204 LYS A O 1
ATOM 1629 N N . ILE A 1 205 ? -40.124 -4.424 65.150 1.00 91.94 205 ILE A N 1
ATOM 1630 C CA . ILE A 1 205 ? -41.568 -4.551 65.412 1.00 91.94 205 ILE A CA 1
ATOM 1631 C C . ILE A 1 205 ? -41.935 -6.000 65.759 1.00 91.94 205 ILE A C 1
ATOM 1633 O O . ILE A 1 205 ? -42.652 -6.242 66.722 1.00 91.94 205 ILE A O 1
ATOM 1637 N N . LEU A 1 206 ? -41.409 -6.982 65.021 1.00 87.69 206 LEU A N 1
ATOM 1638 C CA . LEU A 1 206 ? -41.657 -8.401 65.305 1.00 87.69 206 LEU A CA 1
ATOM 1639 C C . LEU A 1 206 ? -41.161 -8.811 66.691 1.00 87.69 206 LEU A C 1
ATOM 1641 O O . LEU A 1 206 ? -41.855 -9.532 67.408 1.00 87.69 206 LEU A O 1
ATOM 1645 N N . LYS A 1 207 ? -39.983 -8.322 67.092 1.00 86.62 207 LYS A N 1
ATOM 1646 C CA . LYS A 1 207 ? -39.442 -8.570 68.429 1.00 86.62 207 LYS A CA 1
ATOM 1647 C C . LYS A 1 207 ? -40.338 -7.969 69.515 1.00 86.62 207 LYS A C 1
ATOM 1649 O O . LYS A 1 207 ? -40.629 -8.653 70.493 1.00 86.62 207 LYS A O 1
ATOM 1654 N N . GLU A 1 208 ? -40.796 -6.732 69.331 1.00 88.31 208 GLU A N 1
ATOM 1655 C CA . GLU A 1 208 ? -41.730 -6.058 70.246 1.00 88.31 208 GLU A CA 1
ATOM 1656 C C . GLU A 1 208 ? -43.053 -6.845 70.366 1.00 88.31 208 GLU A C 1
ATOM 1658 O O . GLU A 1 208 ? -43.462 -7.191 71.474 1.00 88.31 208 GLU A O 1
ATOM 1663 N N . LEU A 1 209 ? -43.646 -7.271 69.246 1.00 85.56 209 LEU A N 1
ATOM 1664 C CA . LEU A 1 209 ? -44.881 -8.072 69.230 1.00 85.56 209 LEU A CA 1
ATOM 1665 C C . LEU A 1 209 ? -44.723 -9.459 69.871 1.00 85.56 209 LEU A C 1
ATOM 1667 O O . LEU A 1 209 ? -45.623 -9.926 70.571 1.00 85.56 209 LEU A O 1
ATOM 1671 N N . SER A 1 210 ? -43.590 -10.134 69.658 1.00 80.88 210 SER A N 1
ATOM 1672 C CA . SER A 1 210 ? -43.317 -11.434 70.291 1.00 80.88 210 SER A CA 1
ATOM 1673 C C . SER A 1 210 ? -43.235 -11.327 71.820 1.00 80.88 210 SER A C 1
ATOM 1675 O O . SER A 1 210 ? -43.675 -12.229 72.532 1.00 80.88 210 SER A O 1
ATOM 1677 N N . HIS A 1 211 ? -42.734 -10.195 72.327 1.00 75.25 211 HIS A N 1
ATOM 1678 C CA . HIS A 1 211 ? -42.656 -9.910 73.756 1.00 75.25 211 HIS A CA 1
ATOM 1679 C C . HIS A 1 211 ? -44.040 -9.616 74.358 1.00 75.25 211 HIS A C 1
ATOM 1681 O O . HIS A 1 211 ? -44.333 -10.066 75.461 1.00 75.25 211 HIS A O 1
ATOM 1687 N N . GLU A 1 212 ? -44.910 -8.905 73.636 1.00 76.31 212 GLU A N 1
ATOM 1688 C CA . GLU A 1 212 ? -46.276 -8.591 74.088 1.00 76.31 212 GLU A CA 1
ATOM 1689 C C . GLU A 1 212 ? -47.235 -9.790 74.033 1.00 76.31 212 GLU A C 1
ATOM 1691 O O . GLU A 1 212 ? -48.148 -9.887 74.850 1.00 76.31 212 GLU A O 1
ATOM 1696 N N . THR A 1 213 ? -47.034 -10.724 73.099 1.00 69.88 213 THR A N 1
ATOM 1697 C CA . THR A 1 213 ? -47.946 -11.865 72.881 1.00 69.88 213 THR A CA 1
ATOM 1698 C C . THR A 1 213 ? -47.514 -13.164 73.568 1.00 69.88 213 THR A C 1
ATOM 1700 O O . THR A 1 213 ? -48.258 -14.143 73.540 1.00 69.88 213 THR A O 1
ATOM 1703 N N . GLY A 1 214 ? -46.324 -13.208 74.180 1.00 60.59 214 GLY A N 1
ATOM 1704 C CA . GLY A 1 214 ? -45.795 -14.400 74.858 1.00 60.59 214 GLY A CA 1
ATOM 1705 C C . GLY A 1 214 ? -45.518 -15.596 73.933 1.00 60.59 214 GLY A C 1
ATOM 1706 O O . GLY A 1 214 ? -45.276 -16.700 74.418 1.00 60.59 214 GLY A O 1
ATOM 1707 N N . SER A 1 215 ? -45.557 -15.398 72.611 1.00 57.34 215 SER A N 1
ATOM 1708 C CA . SER A 1 215 ? -45.388 -16.451 71.608 1.00 57.34 215 SER A CA 1
ATOM 1709 C C . SER A 1 215 ? -43.998 -16.378 70.975 1.00 57.34 215 SER A C 1
ATOM 1711 O O . SER A 1 215 ? -43.644 -15.410 70.305 1.00 57.34 215 SER A O 1
ATOM 1713 N N . SER A 1 216 ? -43.199 -17.426 71.173 1.00 56.47 216 SER A N 1
ATOM 1714 C CA . SER A 1 216 ? -41.787 -17.526 70.774 1.00 56.47 216 SER A CA 1
ATOM 1715 C C . SER A 1 216 ? -41.560 -17.956 69.318 1.00 56.47 216 SER A C 1
ATOM 1717 O O . SER A 1 216 ? -40.465 -18.391 68.971 1.00 56.47 216 SER A O 1
ATOM 1719 N N . LYS A 1 217 ? -42.569 -17.855 68.442 1.00 58.66 217 LYS A N 1
ATOM 1720 C CA . LYS A 1 217 ? -42.493 -18.399 67.077 1.00 58.66 217 LYS A CA 1
ATOM 1721 C C . LYS A 1 217 ? -42.934 -17.397 66.010 1.00 58.66 217 LYS A C 1
ATOM 1723 O O . LYS A 1 217 ? -43.967 -17.560 65.372 1.00 58.66 217 LYS A O 1
ATOM 1728 N N . LEU A 1 218 ? -42.126 -16.361 65.815 1.00 56.19 218 LEU A N 1
ATOM 1729 C CA . LEU A 1 218 ? -42.191 -15.467 64.656 1.00 56.19 218 LEU A CA 1
ATOM 1730 C C . LEU A 1 218 ? -40.762 -15.239 64.149 1.00 56.19 218 LEU A C 1
ATOM 1732 O O . LEU A 1 218 ? -40.173 -14.185 64.372 1.00 56.19 218 LEU A O 1
ATOM 1736 N N . GLU A 1 219 ? -40.182 -16.253 63.506 1.00 54.88 219 GLU A N 1
ATOM 1737 C CA . GLU A 1 219 ? -38.937 -16.088 62.751 1.00 54.88 219 GLU A CA 1
ATOM 1738 C C . GLU A 1 219 ? -39.267 -15.864 61.276 1.00 54.88 219 GLU A C 1
ATOM 1740 O O . GLU A 1 219 ? -40.057 -16.592 60.674 1.00 54.88 219 GLU A O 1
ATOM 1745 N N . LEU A 1 220 ? -38.677 -14.810 60.715 1.00 53.97 220 LEU A N 1
ATOM 1746 C CA . LEU A 1 220 ? -38.675 -14.530 59.287 1.00 53.97 220 LEU A CA 1
ATOM 1747 C C . LEU A 1 220 ? -37.332 -15.006 58.734 1.00 53.97 220 LEU A C 1
ATOM 1749 O O . LEU A 1 220 ? -36.304 -14.396 59.033 1.00 53.97 220 LEU A O 1
ATOM 1753 N N . ASP A 1 221 ? -37.354 -16.058 57.917 1.00 56.47 221 ASP A N 1
ATOM 1754 C CA . ASP A 1 221 ? -36.238 -16.381 57.027 1.00 56.47 221 ASP A CA 1
ATOM 1755 C C . ASP A 1 221 ? -36.212 -15.325 55.910 1.00 56.47 221 ASP A C 1
ATOM 1757 O O . ASP A 1 221 ? -36.994 -15.377 54.958 1.00 56.47 221 ASP A O 1
ATOM 1761 N N . LEU A 1 222 ? -35.356 -14.311 56.075 1.00 50.00 222 LEU A N 1
ATOM 1762 C CA . LEU A 1 222 ? -35.138 -13.213 55.124 1.00 50.00 222 LEU A CA 1
ATOM 1763 C C . LEU A 1 222 ? -33.685 -13.096 54.687 1.00 50.00 222 LEU A C 1
ATOM 1765 O O . LEU A 1 222 ? -32.802 -12.972 55.567 1.00 50.00 222 LEU A O 1
#

Secondary structure (DSSP, 8-state):
--B----TTTT-----SS------SSEEEEE--SSS--EEEEEEEETTEEEEEE---SSPEEETTEEPPTT-EEE--TT-EEEETTEEEE-----S-----HHHHHHHHHHHHHHS--HHHHHHHHHHHHHHHHHHHHHHHHHHHHHHHHHHHHHHHHHHHHHHHHHHHHHHHHHHHHHHHHHHHHHHHHHHHHHHHHHHHHHHHHHHHHHHH---------

Radius of gyration: 49.46 Å; chains: 1; bounding box: 92×53×135 Å

pLDDT: mean 70.4, std 22.08, range [28.16, 98.56]